Protein AF-A0AAN7N126-F1 (afdb_monomer_lite)

Structure (mmCIF, N/CA/C/O backbone):
data_AF-A0AAN7N126-F1
#
_entry.id   AF-A0AAN7N126-F1
#
loop_
_atom_site.group_PDB
_atom_site.id
_atom_site.type_symbol
_atom_site.label_atom_id
_atom_site.label_alt_id
_atom_site.label_comp_id
_atom_site.label_asym_id
_atom_site.label_entity_id
_atom_site.label_seq_id
_atom_site.pdbx_PDB_ins_code
_atom_site.Cartn_x
_atom_site.Cartn_y
_atom_site.Cartn_z
_atom_site.occupancy
_atom_site.B_iso_or_equiv
_atom_site.auth_seq_id
_atom_site.auth_comp_id
_atom_site.auth_asym_id
_atom_site.auth_atom_id
_atom_site.pdbx_PDB_model_num
ATOM 1 N N . MET A 1 1 ? 42.952 -25.783 20.953 1.00 34.59 1 MET A N 1
ATOM 2 C CA . MET A 1 1 ? 41.737 -25.644 20.122 1.00 34.59 1 MET A CA 1
ATOM 3 C C . MET A 1 1 ? 40.818 -24.638 20.793 1.00 34.59 1 MET A C 1
ATOM 5 O O . MET A 1 1 ? 40.148 -24.988 21.753 1.00 34.59 1 MET A O 1
ATOM 9 N N . ALA A 1 2 ? 40.870 -23.378 20.365 1.00 31.47 2 ALA A N 1
ATOM 10 C CA . ALA A 1 2 ? 39.989 -22.327 20.863 1.00 31.47 2 ALA A CA 1
ATOM 11 C C . ALA A 1 2 ? 38.866 -22.120 19.841 1.00 31.47 2 ALA A C 1
ATOM 13 O O . ALA A 1 2 ? 39.139 -21.874 18.669 1.00 31.47 2 ALA A O 1
ATOM 14 N N . MET A 1 3 ? 37.621 -22.286 20.288 1.00 29.89 3 MET A N 1
ATOM 15 C CA . MET A 1 3 ? 36.418 -21.987 19.516 1.00 29.89 3 MET A CA 1
ATOM 16 C C . MET A 1 3 ? 36.305 -20.475 19.307 1.00 29.89 3 MET A C 1
ATOM 18 O O . MET A 1 3 ? 36.146 -19.717 20.266 1.00 29.89 3 MET A O 1
ATOM 22 N N . GLU A 1 4 ? 36.359 -20.051 18.051 1.00 30.42 4 GLU A N 1
ATOM 23 C CA . GLU A 1 4 ? 36.086 -18.682 17.631 1.00 30.42 4 GLU A CA 1
ATOM 24 C C . GLU A 1 4 ? 34.566 -18.455 17.665 1.00 30.42 4 GLU A C 1
ATOM 26 O O . GLU A 1 4 ? 33.797 -19.072 16.927 1.00 30.42 4 GL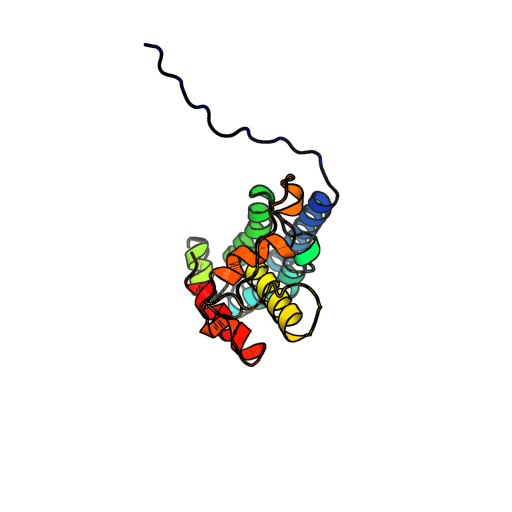U A O 1
ATOM 31 N N . ARG A 1 5 ? 34.111 -17.615 18.600 1.00 30.22 5 ARG A N 1
ATOM 32 C CA . ARG A 1 5 ? 32.717 -17.170 18.685 1.00 30.22 5 ARG A CA 1
ATOM 33 C C . ARG A 1 5 ? 32.488 -16.093 17.626 1.00 30.22 5 ARG A C 1
ATOM 35 O O . ARG A 1 5 ? 32.984 -14.980 17.759 1.00 30.22 5 ARG A O 1
ATOM 42 N N . THR A 1 6 ? 31.710 -16.412 16.601 1.00 34.28 6 THR A N 1
ATOM 43 C CA . THR A 1 6 ? 31.254 -15.454 15.589 1.00 34.28 6 THR A CA 1
ATOM 44 C C . THR A 1 6 ? 30.261 -14.465 16.215 1.00 34.28 6 THR A C 1
ATOM 46 O O . THR A 1 6 ? 29.121 -14.821 16.513 1.00 34.28 6 THR A O 1
ATOM 49 N N . GLU A 1 7 ? 30.684 -13.219 16.445 1.00 29.70 7 GLU A N 1
ATOM 5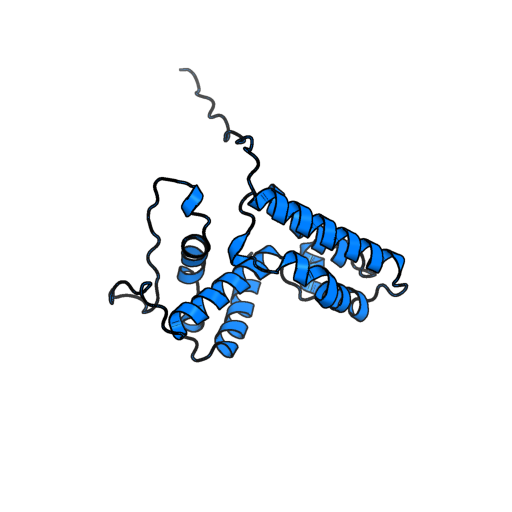0 C CA . GLU A 1 7 ? 29.805 -12.143 16.922 1.00 29.70 7 GLU A CA 1
ATOM 51 C C . GLU A 1 7 ? 28.797 -11.693 15.840 1.00 29.70 7 GLU A C 1
ATOM 53 O O . GLU A 1 7 ? 29.160 -11.541 14.668 1.00 29.70 7 GLU A O 1
ATOM 58 N N . PRO A 1 8 ? 27.531 -11.405 16.200 1.00 36.59 8 PRO A N 1
ATOM 59 C CA . PRO A 1 8 ? 26.529 -10.935 15.256 1.00 36.59 8 PRO A CA 1
ATOM 60 C C . PRO A 1 8 ? 26.656 -9.428 14.975 1.00 36.59 8 PRO A C 1
ATOM 62 O O . PRO A 1 8 ? 26.597 -8.591 15.873 1.00 36.59 8 PRO A O 1
ATOM 65 N N . GLY A 1 9 ? 26.750 -9.104 13.682 1.00 33.00 9 GLY A N 1
ATOM 66 C CA . GLY A 1 9 ? 26.243 -7.892 13.026 1.00 33.00 9 GLY A CA 1
ATOM 67 C C . GLY A 1 9 ? 26.271 -6.588 13.827 1.00 33.00 9 GLY A C 1
ATOM 68 O O . GLY A 1 9 ? 25.306 -6.234 14.506 1.00 33.00 9 GLY A O 1
ATOM 69 N N . ARG A 1 10 ? 27.336 -5.798 13.641 1.00 35.69 10 ARG A N 1
ATOM 70 C CA . ARG A 1 10 ? 27.450 -4.414 14.131 1.00 35.69 10 ARG A CA 1
ATOM 71 C C . ARG A 1 10 ? 26.187 -3.601 13.806 1.00 35.69 10 ARG A C 1
ATOM 73 O O . ARG A 1 10 ? 25.968 -3.194 12.664 1.00 35.69 10 ARG A O 1
ATOM 80 N N . ARG A 1 11 ? 25.394 -3.289 14.837 1.00 42.03 11 ARG A N 1
ATOM 81 C CA . ARG A 1 11 ? 24.340 -2.262 14.809 1.00 42.03 11 ARG A CA 1
ATOM 82 C C . ARG A 1 11 ? 24.984 -0.908 14.478 1.00 42.03 11 ARG A C 1
ATOM 84 O O . ARG A 1 11 ? 25.557 -0.259 15.351 1.00 42.03 11 ARG A O 1
ATOM 91 N N . ARG A 1 12 ? 24.933 -0.483 13.211 1.00 46.12 12 ARG A N 1
ATOM 92 C CA . ARG A 1 12 ? 25.487 0.809 12.770 1.00 46.12 12 ARG A CA 1
ATOM 93 C C . ARG A 1 12 ? 24.661 1.962 13.367 1.00 46.12 12 ARG A C 1
ATOM 95 O O . ARG A 1 12 ? 23.480 2.113 13.062 1.00 46.12 12 ARG A O 1
ATOM 102 N N . ARG A 1 13 ? 25.287 2.770 14.234 1.00 37.94 13 ARG A N 1
ATOM 103 C CA . ARG A 1 13 ? 24.743 4.046 14.739 1.00 37.94 13 ARG A CA 1
ATOM 104 C C . ARG A 1 13 ? 24.730 5.100 13.616 1.00 37.94 13 ARG A C 1
ATOM 106 O O . ARG A 1 13 ? 25.649 5.153 12.804 1.00 37.94 13 ARG A O 1
ATOM 113 N N . ARG A 1 14 ? 23.669 5.917 13.576 1.00 48.50 14 ARG A N 1
ATOM 114 C CA . ARG A 1 14 ? 23.353 6.904 12.521 1.00 48.50 14 ARG A CA 1
ATOM 115 C C . ARG A 1 14 ? 24.212 8.175 12.559 1.00 48.50 14 ARG A C 1
ATOM 117 O O . ARG A 1 14 ? 24.477 8.704 13.633 1.00 48.50 14 ARG A O 1
ATOM 124 N N . ARG A 1 15 ? 24.458 8.752 11.374 1.00 40.56 15 ARG A N 1
ATOM 125 C CA . ARG A 1 15 ? 24.542 10.211 11.156 1.00 40.56 15 ARG A CA 1
ATOM 126 C C . ARG A 1 15 ? 23.211 10.659 10.538 1.00 40.56 15 ARG A C 1
ATOM 128 O O . ARG A 1 15 ? 22.830 10.132 9.499 1.00 40.56 15 ARG A O 1
ATOM 135 N N . GLY A 1 16 ? 22.481 11.558 11.201 1.00 44.16 16 GLY A N 1
ATOM 136 C CA . GLY A 1 16 ? 21.142 11.989 10.777 1.00 44.16 16 GLY A CA 1
ATOM 137 C C . GLY A 1 16 ? 21.170 12.775 9.464 1.00 44.16 16 GLY A C 1
ATOM 138 O O . GLY A 1 16 ? 21.694 13.886 9.421 1.00 44.16 16 GLY A O 1
ATOM 139 N N . GLY A 1 17 ? 20.616 12.195 8.397 1.00 55.62 17 GLY A N 1
ATOM 140 C CA . GLY A 1 17 ? 20.484 12.830 7.080 1.00 55.62 17 GLY A CA 1
ATOM 141 C C . GLY A 1 17 ? 19.145 13.558 6.889 1.00 55.62 17 GLY A C 1
ATOM 142 O O . GLY A 1 17 ? 18.223 13.415 7.688 1.00 55.62 17 GLY A O 1
ATOM 143 N N . ARG A 1 18 ? 18.999 14.324 5.794 1.00 52.97 18 ARG A N 1
ATOM 144 C CA . ARG A 1 18 ? 17.736 15.019 5.441 1.00 52.97 18 ARG A CA 1
ATOM 145 C C . ARG A 1 18 ? 16.569 14.053 5.188 1.00 52.97 18 ARG A C 1
ATOM 147 O O . ARG A 1 18 ? 15.443 14.386 5.540 1.00 52.97 18 ARG A O 1
ATOM 154 N N . SER A 1 19 ? 16.843 12.862 4.647 1.00 56.94 19 SER A N 1
ATOM 155 C CA . SER A 1 19 ? 15.824 11.825 4.398 1.00 56.94 19 SER A CA 1
ATOM 156 C C . SER A 1 19 ? 15.153 11.346 5.696 1.00 56.94 19 SER A C 1
ATOM 158 O O . SER A 1 19 ? 13.933 11.216 5.758 1.00 56.94 19 SER A O 1
ATOM 160 N N . ASP A 1 20 ? 15.923 11.221 6.784 1.00 65.50 20 ASP A N 1
ATOM 161 C CA . ASP A 1 20 ? 15.403 10.829 8.103 1.00 65.50 20 ASP A CA 1
ATOM 162 C C . ASP A 1 20 ? 14.386 11.835 8.658 1.00 65.50 20 ASP A C 1
ATOM 164 O O . ASP A 1 20 ? 13.419 11.451 9.318 1.00 65.50 20 ASP A O 1
ATOM 168 N N . ARG A 1 21 ? 14.593 13.133 8.395 1.00 72.50 21 ARG A N 1
ATOM 169 C CA . ARG A 1 21 ? 13.679 14.190 8.852 1.00 72.50 21 ARG A CA 1
ATOM 170 C C . ARG A 1 21 ? 12.353 14.135 8.103 1.00 72.50 21 ARG A C 1
ATOM 172 O O . ARG A 1 21 ? 11.310 14.238 8.734 1.00 72.50 21 ARG A O 1
ATOM 179 N N . VAL A 1 22 ? 12.388 13.923 6.787 1.00 78.56 22 VAL A N 1
ATOM 180 C CA . VAL A 1 22 ? 11.175 13.805 5.958 1.00 78.56 22 VAL A CA 1
ATOM 181 C C . VAL A 1 22 ? 10.341 12.597 6.386 1.00 78.56 22 VAL A C 1
ATOM 183 O O . VAL A 1 22 ? 9.140 12.733 6.597 1.00 78.56 22 VAL A O 1
ATOM 186 N N . LEU A 1 23 ? 10.989 11.447 6.598 1.00 79.50 23 LEU A N 1
ATOM 187 C CA . LEU A 1 23 ? 10.354 10.225 7.101 1.00 79.50 23 LEU A CA 1
ATOM 188 C C . LEU A 1 23 ? 9.650 10.435 8.445 1.00 79.50 23 LEU A C 1
ATOM 190 O O . LEU A 1 23 ? 8.511 10.009 8.638 1.00 79.50 23 LEU A O 1
A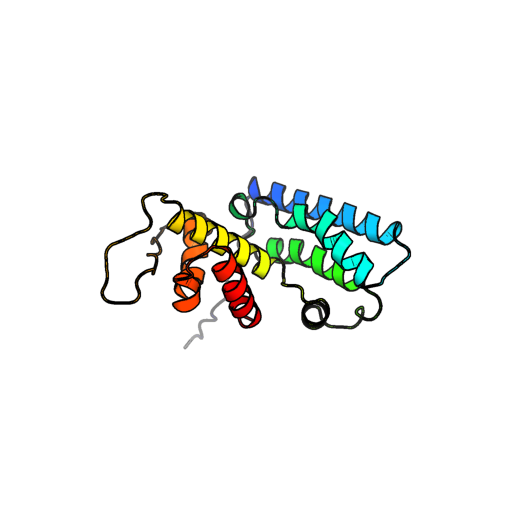TOM 194 N N . THR A 1 24 ? 10.331 11.117 9.365 1.00 82.38 24 THR A N 1
ATOM 195 C CA . THR A 1 24 ? 9.803 11.395 10.704 1.00 82.38 24 THR A CA 1
ATOM 196 C C . THR A 1 24 ? 8.597 12.332 10.628 1.00 82.38 24 THR A C 1
ATOM 198 O O . THR A 1 24 ? 7.536 11.997 11.150 1.00 82.38 24 THR A O 1
ATOM 201 N N . LEU A 1 25 ? 8.711 13.443 9.893 1.00 85.44 25 LEU A N 1
ATOM 202 C CA . LEU A 1 25 ? 7.627 14.417 9.718 1.00 85.44 25 LEU A CA 1
ATOM 203 C C . LEU A 1 25 ? 6.397 13.808 9.033 1.00 85.44 25 LEU A C 1
ATOM 205 O O . LEU A 1 25 ? 5.264 14.076 9.433 1.00 85.44 25 LEU A O 1
ATOM 209 N N . ALA A 1 26 ? 6.605 12.965 8.017 1.00 86.38 26 ALA A N 1
ATOM 210 C CA . ALA A 1 26 ? 5.525 12.249 7.346 1.00 86.38 26 ALA A CA 1
ATOM 211 C C . ALA A 1 26 ? 4.772 11.331 8.323 1.00 86.38 26 ALA A C 1
ATOM 213 O O . ALA A 1 26 ? 3.540 11.357 8.379 1.00 86.38 26 ALA A O 1
ATOM 214 N N . GLY A 1 27 ? 5.509 10.575 9.144 1.00 87.69 27 GLY A N 1
ATOM 215 C CA . GLY A 1 27 ? 4.936 9.724 10.185 1.00 87.69 27 GLY A CA 1
ATOM 216 C C . GLY A 1 27 ? 4.179 10.515 11.256 1.00 87.69 27 GLY A C 1
ATOM 217 O O . GLY A 1 27 ? 3.079 10.125 11.646 1.00 87.69 27 GLY A O 1
ATOM 218 N N . GLU A 1 28 ? 4.722 11.639 11.721 1.00 90.06 28 GLU A N 1
ATOM 219 C CA . GLU A 1 28 ? 4.071 12.518 12.702 1.00 90.06 28 GLU A CA 1
ATOM 220 C C . GLU A 1 28 ? 2.770 13.112 12.153 1.00 90.06 28 GLU A C 1
ATOM 222 O O . GLU A 1 28 ? 1.726 13.024 12.805 1.00 90.06 28 GLU A O 1
ATOM 227 N N . LYS A 1 29 ? 2.795 13.635 10.920 1.00 91.38 29 LYS A N 1
ATOM 228 C CA . LYS A 1 29 ? 1.608 14.198 10.265 1.00 91.38 29 LYS A CA 1
ATOM 229 C C . LYS A 1 29 ? 0.510 13.149 10.095 1.00 91.38 29 LYS A C 1
ATOM 231 O O . LYS A 1 29 ? -0.644 13.407 10.439 1.00 91.38 29 LYS A O 1
ATOM 236 N N . ALA A 1 30 ? 0.875 11.959 9.618 1.00 92.56 30 ALA A N 1
ATOM 237 C CA . ALA A 1 30 ? -0.050 10.847 9.438 1.00 92.56 30 ALA A CA 1
ATOM 238 C C . ALA A 1 30 ? -0.656 10.379 10.775 1.00 92.56 30 ALA A C 1
ATOM 240 O O . ALA A 1 30 ? -1.859 10.132 10.858 1.00 92.56 30 ALA A O 1
ATOM 241 N N . ASN A 1 31 ? 0.146 10.322 11.845 1.00 93.31 31 ASN A N 1
ATOM 242 C CA . ASN A 1 31 ? -0.337 9.991 13.188 1.00 93.31 31 ASN A CA 1
ATOM 243 C C . ASN A 1 31 ? -1.302 11.043 13.745 1.00 93.31 31 ASN A C 1
ATOM 245 O O . ASN A 1 31 ? -2.287 10.669 14.380 1.00 93.31 31 ASN A O 1
ATOM 249 N N . GLY A 1 32 ? -1.045 12.332 13.504 1.00 94.06 32 GLY A N 1
ATOM 250 C CA . GLY A 1 32 ? -1.955 13.410 13.893 1.00 94.06 32 GLY A CA 1
ATOM 251 C C . GLY A 1 32 ? -3.324 13.262 13.228 1.00 94.06 32 GLY A C 1
ATOM 252 O O . GLY A 1 32 ? -4.345 13.256 13.910 1.00 94.06 32 GLY A O 1
ATOM 253 N N . ILE A 1 33 ? -3.346 13.035 11.912 1.00 93.81 33 ILE A N 1
ATOM 254 C CA . ILE A 1 33 ? -4.587 12.806 11.152 1.00 93.81 33 ILE A CA 1
ATOM 255 C C . ILE A 1 33 ? -5.316 11.558 11.653 1.00 93.81 33 ILE A C 1
ATOM 257 O O . ILE A 1 33 ? -6.529 11.585 11.854 1.00 93.81 33 ILE A O 1
ATOM 261 N N . LEU A 1 34 ? -4.586 10.469 11.905 1.00 94.31 34 LEU A N 1
ATOM 262 C CA . LEU A 1 34 ? -5.175 9.247 12.441 1.00 94.31 34 LEU A CA 1
ATOM 263 C C . LEU A 1 34 ? -5.786 9.464 13.834 1.00 94.31 34 LEU A C 1
ATOM 265 O O . LEU A 1 34 ? -6.850 8.922 14.126 1.00 94.31 34 LEU A O 1
ATOM 269 N N . ALA A 1 35 ? -5.143 10.265 14.687 1.00 95.50 35 ALA A N 1
ATOM 270 C CA . ALA A 1 35 ? -5.689 10.631 15.990 1.00 95.50 35 ALA A CA 1
ATOM 271 C C . ALA A 1 35 ? -6.967 11.471 15.846 1.00 95.50 35 ALA A C 1
ATOM 273 O O . ALA A 1 35 ? -7.937 11.220 16.557 1.00 95.50 35 ALA A O 1
ATOM 274 N N . CYS A 1 36 ? -7.009 12.399 14.884 1.00 94.00 36 CYS A N 1
ATOM 275 C CA . CYS A 1 36 ? -8.226 13.138 14.553 1.00 94.00 36 CYS A CA 1
ATOM 276 C C . CYS A 1 36 ? -9.353 12.188 14.132 1.00 94.00 36 CYS A C 1
ATOM 278 O O . CYS A 1 36 ? -10.416 12.245 14.734 1.00 94.00 36 CYS A O 1
ATOM 280 N N . ILE A 1 37 ? -9.110 11.262 13.194 1.00 93.25 37 ILE A N 1
ATOM 281 C CA . ILE A 1 37 ? -10.099 10.248 12.771 1.00 93.25 37 ILE A CA 1
ATOM 282 C C . ILE A 1 37 ? -10.572 9.413 13.967 1.00 93.25 37 ILE A C 1
ATOM 284 O O . ILE A 1 37 ? -11.767 9.160 14.139 1.00 93.25 37 ILE A O 1
ATOM 288 N N . LYS A 1 38 ? -9.636 8.994 14.827 1.00 93.31 38 LYS A N 1
ATOM 289 C CA . LYS A 1 38 ? -9.961 8.258 16.047 1.00 93.31 38 LYS A CA 1
ATOM 290 C C . LYS A 1 38 ? -10.875 9.077 16.958 1.00 93.31 38 LYS A C 1
ATOM 292 O O . LYS A 1 38 ? -11.797 8.511 17.518 1.00 93.31 38 LYS A O 1
ATOM 297 N N . ASN A 1 39 ? -10.674 10.375 17.111 1.00 94.50 39 ASN A N 1
ATOM 298 C CA . ASN A 1 39 ? -11.439 11.153 18.085 1.00 94.50 39 ASN A CA 1
ATOM 299 C C . ASN A 1 39 ? -12.750 11.724 17.523 1.00 94.50 39 ASN A C 1
ATOM 301 O O . ASN A 1 39 ? -13.699 11.885 18.281 1.00 94.50 39 ASN A O 1
ATOM 305 N N . SER A 1 40 ? -12.825 12.014 16.221 1.00 92.19 40 SER A N 1
ATOM 306 C CA . SER A 1 40 ? -13.986 12.678 15.610 1.00 92.19 40 SER A CA 1
ATOM 307 C C . SER A 1 40 ? -15.020 11.722 15.015 1.00 92.19 40 SER A C 1
ATOM 309 O O . SER A 1 40 ? -16.195 12.069 14.930 1.00 92.19 40 SER A O 1
ATOM 311 N N . VAL A 1 41 ? -14.614 10.521 14.592 1.00 92.25 41 VAL A N 1
ATOM 312 C CA . VAL A 1 41 ? -15.513 9.580 13.914 1.00 92.25 41 VAL A CA 1
ATOM 313 C C . VAL A 1 41 ? -16.088 8.592 14.921 1.00 92.25 41 VAL A C 1
ATOM 315 O O . VAL A 1 41 ? -15.359 7.767 15.468 1.00 92.25 41 VAL A O 1
ATOM 318 N N . ALA A 1 42 ? -17.403 8.645 15.143 1.00 90.44 42 ALA A N 1
ATOM 319 C CA . ALA A 1 42 ? -18.093 7.727 16.051 1.00 90.44 42 ALA A CA 1
ATOM 320 C C . ALA A 1 42 ? -18.170 6.293 15.493 1.00 90.44 42 ALA A C 1
ATOM 322 O O . ALA A 1 42 ? -17.977 5.324 16.228 1.00 90.44 42 ALA A O 1
ATOM 323 N N . SER A 1 43 ? -18.416 6.149 14.185 1.00 93.62 43 SER A N 1
ATOM 324 C CA . SER A 1 43 ? -18.485 4.836 13.536 1.00 93.62 43 SER A CA 1
ATOM 325 C C . SER A 1 43 ? -17.100 4.208 13.367 1.00 93.62 43 SER A C 1
ATOM 327 O O . SER A 1 43 ? -16.156 4.840 12.895 1.00 93.62 43 SER A O 1
ATOM 329 N N . ARG A 1 44 ? -16.996 2.924 13.717 1.00 94.00 44 ARG A N 1
ATOM 330 C CA . ARG A 1 44 ? -15.785 2.097 13.580 1.00 94.00 44 ARG A CA 1
ATOM 331 C C . ARG A 1 44 ? -15.922 1.005 12.522 1.00 94.00 44 ARG A C 1
ATOM 333 O O . ARG A 1 44 ? -15.180 0.029 12.550 1.00 94.00 44 ARG A O 1
ATOM 340 N N . SER A 1 45 ? -16.886 1.127 11.611 1.00 92.69 45 SER A N 1
ATOM 341 C CA . SER A 1 45 ? -17.058 0.148 10.537 1.00 92.69 45 SER A CA 1
ATOM 342 C C . SER A 1 45 ? -15.928 0.235 9.503 1.00 92.69 45 SER A C 1
ATOM 344 O O . SER A 1 45 ? -15.315 1.293 9.306 1.00 92.69 45 SER A O 1
ATOM 346 N N . ARG A 1 46 ? -15.648 -0.881 8.819 1.00 93.94 46 ARG A N 1
ATOM 347 C CA . ARG A 1 46 ? -14.601 -0.940 7.783 1.00 93.94 46 ARG A CA 1
ATOM 348 C C . ARG A 1 46 ? -14.899 0.016 6.624 1.00 93.94 46 ARG A C 1
ATOM 350 O O . ARG A 1 46 ? -13.982 0.636 6.097 1.00 93.94 46 ARG A O 1
ATOM 357 N N . GLU A 1 47 ? -16.177 0.196 6.297 1.00 92.81 47 GLU A N 1
ATOM 358 C CA . GLU A 1 47 ? -16.680 1.064 5.228 1.00 92.81 47 GLU A CA 1
ATOM 359 C C . GLU A 1 47 ? -16.427 2.548 5.512 1.00 92.81 47 GLU A C 1
ATOM 361 O O . GLU A 1 47 ? -16.446 3.357 4.593 1.00 92.81 47 GLU A O 1
ATOM 366 N N . VAL A 1 48 ? -16.165 2.914 6.770 1.00 94.00 48 VAL A N 1
ATOM 367 C CA . VAL A 1 48 ? -15.849 4.292 7.163 1.00 94.00 48 VAL A CA 1
ATOM 368 C C . VAL A 1 48 ? -14.347 4.460 7.372 1.00 94.00 48 VAL A C 1
ATOM 370 O O . VAL A 1 48 ? -13.728 5.355 6.796 1.00 94.00 48 VAL A O 1
ATOM 373 N N . ILE A 1 49 ? -13.725 3.585 8.165 1.00 93.56 49 ILE A N 1
ATOM 374 C CA . ILE A 1 49 ? -12.316 3.737 8.551 1.00 93.56 49 ILE A CA 1
ATOM 375 C C . ILE A 1 49 ? -11.369 3.526 7.360 1.00 93.56 49 ILE A C 1
ATOM 377 O O . ILE A 1 49 ? -10.409 4.286 7.209 1.00 93.56 49 ILE A O 1
ATOM 381 N N . VAL A 1 50 ? -11.623 2.538 6.492 1.00 93.31 50 VAL A N 1
ATOM 382 C CA . VAL A 1 50 ? -10.718 2.222 5.370 1.00 93.31 50 VAL A CA 1
ATOM 383 C C . VAL A 1 50 ? -10.683 3.340 4.320 1.00 93.31 50 VAL A C 1
ATOM 385 O O . VAL A 1 50 ? -9.572 3.732 3.930 1.00 93.31 50 VAL A O 1
ATOM 388 N N . PRO A 1 51 ? -11.826 3.909 3.878 1.00 94.69 51 PRO A N 1
ATOM 389 C CA . PRO A 1 51 ? -11.804 5.056 2.975 1.00 94.69 51 PRO A CA 1
ATOM 390 C C . PRO A 1 51 ? -11.144 6.287 3.594 1.00 94.69 51 PRO A C 1
ATOM 392 O O . PRO A 1 51 ? -10.318 6.914 2.934 1.00 94.69 51 PRO A O 1
ATOM 395 N N . LEU A 1 52 ? -11.409 6.594 4.870 1.00 94.25 52 LEU A N 1
ATOM 396 C CA . LEU A 1 52 ? -10.786 7.736 5.552 1.00 94.25 52 LEU A CA 1
ATOM 397 C C . LEU A 1 52 ? -9.268 7.586 5.674 1.00 94.25 52 LEU A C 1
ATOM 399 O O . LEU A 1 52 ? -8.526 8.519 5.365 1.00 94.25 52 LEU A O 1
ATOM 403 N N . HIS A 1 53 ? -8.788 6.405 6.068 1.00 91.62 53 HIS A N 1
ATOM 404 C CA . HIS A 1 53 ? -7.357 6.110 6.075 1.00 91.62 53 HIS A CA 1
ATOM 405 C C . HIS A 1 53 ? -6.758 6.281 4.673 1.00 91.62 53 HIS A C 1
ATOM 407 O O . HIS A 1 53 ? -5.706 6.902 4.516 1.00 91.62 53 HIS A O 1
ATOM 413 N N . SER A 1 54 ? -7.441 5.781 3.642 1.00 91.00 54 SER A N 1
ATOM 414 C CA . SER A 1 54 ? -6.961 5.865 2.261 1.00 91.00 54 SER A CA 1
ATOM 415 C C . SER A 1 54 ? -6.950 7.274 1.684 1.00 91.00 54 SER A C 1
ATOM 417 O O . SER A 1 54 ? -6.031 7.596 0.939 1.00 91.00 54 SER A O 1
ATOM 419 N N . ALA A 1 55 ? -7.920 8.110 2.037 1.00 92.94 55 ALA A N 1
ATOM 420 C CA . ALA A 1 55 ? -8.020 9.472 1.531 1.00 92.94 55 ALA A CA 1
ATOM 421 C C . ALA A 1 55 ? -7.126 10.457 2.296 1.00 92.94 55 ALA A C 1
ATOM 423 O O . ALA A 1 55 ? -6.563 11.361 1.690 1.00 92.94 55 ALA A O 1
ATOM 424 N N . LEU A 1 56 ? -6.987 10.292 3.617 1.00 92.25 56 LEU A N 1
ATOM 425 C CA . LEU A 1 56 ? -6.366 11.308 4.476 1.00 92.25 56 LEU A CA 1
ATOM 426 C C . LEU A 1 56 ? -4.989 10.906 5.000 1.00 92.25 56 LEU A C 1
ATOM 428 O O . LEU A 1 56 ? -4.110 11.749 5.121 1.00 92.25 56 LEU A O 1
ATOM 432 N N . VAL A 1 57 ? -4.780 9.631 5.330 1.00 91.81 57 VAL A N 1
ATOM 433 C CA . VAL A 1 57 ? -3.532 9.168 5.962 1.00 91.81 57 VAL A CA 1
ATOM 434 C C . VAL A 1 57 ? -2.551 8.657 4.908 1.00 91.81 57 VAL A C 1
ATOM 436 O O . VAL A 1 57 ? -1.379 9.035 4.911 1.00 91.81 57 VAL A O 1
ATOM 439 N N . ARG A 1 58 ? -3.028 7.828 3.970 1.00 88.75 58 ARG A N 1
ATOM 440 C CA . ARG A 1 58 ? -2.187 7.178 2.954 1.00 88.75 58 ARG A CA 1
ATOM 441 C C . ARG A 1 58 ? -1.411 8.142 2.055 1.00 88.75 58 ARG A C 1
ATOM 443 O O . ARG A 1 58 ? -0.247 7.833 1.806 1.00 88.75 58 ARG A O 1
ATOM 450 N N . PRO A 1 59 ? -1.933 9.310 1.628 1.00 90.00 59 PRO A N 1
ATOM 451 C CA . PRO A 1 59 ? -1.133 10.256 0.854 1.00 90.00 59 PRO A CA 1
ATOM 452 C C . PRO A 1 59 ? 0.147 10.677 1.582 1.00 90.00 59 PRO A C 1
ATOM 454 O O . PRO A 1 59 ? 1.203 10.706 0.968 1.00 90.00 59 PRO A O 1
ATOM 457 N N . HIS A 1 60 ? 0.109 10.894 2.899 1.00 86.94 60 HIS A N 1
ATOM 458 C CA . HIS A 1 60 ? 1.307 11.260 3.665 1.00 86.94 60 HIS A CA 1
ATOM 459 C C . HIS A 1 60 ? 2.329 10.124 3.789 1.00 86.94 60 HIS A C 1
ATOM 461 O O . HIS A 1 60 ? 3.516 10.390 3.954 1.00 86.94 60 HIS A O 1
ATOM 467 N N . LEU A 1 61 ? 1.883 8.870 3.700 1.00 85.12 61 LEU A N 1
ATOM 468 C CA . LEU A 1 61 ? 2.735 7.683 3.812 1.00 85.12 61 LEU A CA 1
ATOM 469 C C . LEU A 1 61 ? 3.265 7.184 2.457 1.00 85.12 61 LEU A C 1
ATOM 471 O O . LEU A 1 61 ? 4.259 6.459 2.424 1.00 85.12 61 LEU A O 1
ATOM 475 N N . GLU A 1 62 ? 2.592 7.524 1.355 1.00 81.19 62 GLU A N 1
ATOM 476 C CA . GLU A 1 62 ? 2.907 7.049 -0.003 1.00 81.19 62 GLU A CA 1
ATOM 477 C C . GLU A 1 62 ? 3.445 8.164 -0.929 1.00 81.19 62 GLU A C 1
ATOM 479 O O . GLU A 1 62 ? 4.031 7.863 -1.971 1.00 81.19 62 GLU A O 1
ATOM 484 N N . TYR A 1 63 ? 3.281 9.447 -0.584 1.00 78.25 63 TYR A N 1
ATOM 485 C CA . TYR A 1 63 ? 3.730 10.567 -1.421 1.00 78.25 63 TYR A CA 1
ATOM 486 C C . TYR A 1 63 ? 5.239 10.526 -1.653 1.00 78.25 63 TYR A C 1
ATOM 488 O O . TYR A 1 63 ? 5.984 10.426 -0.695 1.00 78.25 63 TYR A O 1
ATOM 496 N N . CYS A 1 64 ? 5.709 10.661 -2.897 1.00 67.56 64 CYS A N 1
ATOM 497 C CA . CYS A 1 64 ? 7.134 10.748 -3.256 1.00 67.56 64 CYS A CA 1
ATOM 498 C C . CYS A 1 64 ? 8.048 9.634 -2.705 1.00 67.56 64 CYS A C 1
ATOM 500 O O . CYS A 1 64 ? 9.244 9.858 -2.520 1.00 67.56 64 CYS A O 1
ATOM 502 N N . VAL A 1 65 ? 7.527 8.417 -2.515 1.00 65.94 65 VAL A N 1
ATOM 503 C CA . VAL A 1 65 ? 8.308 7.233 -2.092 1.00 65.94 65 VAL A CA 1
ATOM 504 C C . VAL A 1 65 ? 9.572 7.020 -2.934 1.00 65.94 65 VAL A C 1
ATOM 506 O O . VAL A 1 65 ? 10.596 6.598 -2.402 1.00 65.94 65 VAL A O 1
ATOM 509 N N . GLN A 1 66 ? 9.558 7.375 -4.223 1.00 66.50 66 GLN A N 1
ATOM 510 C CA . GLN A 1 66 ? 10.747 7.278 -5.080 1.00 66.50 66 GLN A CA 1
ATOM 511 C C . GLN A 1 66 ? 11.932 8.102 -4.564 1.00 66.50 66 GLN A C 1
ATOM 513 O O . GLN A 1 66 ? 13.079 7.676 -4.690 1.00 66.50 66 GLN A O 1
ATOM 518 N N . CYS A 1 67 ? 11.651 9.238 -3.926 1.00 64.25 67 CYS A N 1
ATOM 519 C CA . CYS A 1 67 ? 12.650 10.206 -3.491 1.00 64.25 67 CYS A CA 1
ATOM 520 C C . CYS A 1 67 ? 13.122 9.998 -2.043 1.00 64.25 67 CYS A C 1
ATOM 522 O O . CYS A 1 67 ? 14.233 10.411 -1.721 1.00 64.25 67 CYS A O 1
ATOM 524 N N . TRP A 1 68 ? 12.308 9.396 -1.164 1.00 71.75 68 TRP A N 1
ATOM 525 C CA . TRP A 1 68 ? 12.646 9.252 0.265 1.00 71.75 68 TRP A CA 1
ATOM 526 C C . TRP A 1 68 ? 12.519 7.839 0.839 1.00 71.75 68 TRP A C 1
ATOM 528 O O . TRP A 1 68 ? 12.641 7.704 2.054 1.00 71.75 68 TRP A O 1
ATOM 538 N N . ALA A 1 69 ? 12.286 6.802 0.021 1.00 71.12 69 ALA A N 1
ATOM 539 C CA . ALA A 1 69 ? 11.995 5.449 0.509 1.00 71.12 69 ALA A CA 1
ATOM 540 C C . ALA A 1 69 ? 12.852 5.036 1.722 1.00 71.12 69 ALA A C 1
ATOM 542 O O . ALA A 1 69 ? 14.078 5.122 1.683 1.00 71.12 69 ALA A O 1
ATOM 543 N N . PRO A 1 70 ? 12.225 4.582 2.814 1.00 75.56 70 PRO A N 1
ATOM 544 C CA . PRO A 1 70 ? 12.964 4.143 3.980 1.00 75.56 70 PRO A CA 1
ATOM 545 C C . PRO A 1 70 ? 13.686 2.830 3.681 1.00 75.56 70 PRO A C 1
ATOM 547 O O . PRO A 1 70 ? 13.076 1.866 3.225 1.00 75.56 70 PRO A O 1
ATOM 550 N N . HIS A 1 71 ? 14.978 2.783 3.991 1.00 72.00 71 HIS A N 1
ATOM 551 C CA . HIS A 1 71 ? 15.807 1.577 3.850 1.00 72.00 71 HIS A CA 1
ATOM 552 C C . HIS A 1 71 ? 16.167 0.958 5.198 1.00 72.00 71 HIS A C 1
ATOM 554 O O . HIS A 1 71 ? 16.487 -0.225 5.298 1.00 72.00 71 HIS A O 1
ATOM 560 N N . TYR A 1 72 ? 16.092 1.751 6.266 1.00 77.00 72 TYR A N 1
ATOM 561 C CA . TYR A 1 72 ? 16.283 1.244 7.610 1.00 77.00 72 TYR A CA 1
ATOM 562 C C . TYR A 1 72 ? 14.997 0.590 8.099 1.00 77.00 72 TYR A C 1
ATOM 564 O O . TYR A 1 72 ? 13.944 1.226 8.137 1.00 77.00 72 TYR A O 1
ATOM 572 N N . LYS A 1 73 ? 15.117 -0.652 8.579 1.00 80.56 73 LYS A N 1
ATOM 573 C CA . LYS A 1 73 ? 14.015 -1.425 9.170 1.00 80.56 73 LYS A CA 1
ATOM 574 C C . LYS A 1 73 ? 13.197 -0.613 10.181 1.00 80.56 73 LYS A C 1
ATOM 576 O O . LYS A 1 73 ? 11.976 -0.648 10.142 1.00 80.56 73 LYS A O 1
ATOM 581 N N . ARG A 1 74 ? 13.860 0.199 11.012 1.00 81.69 74 ARG A N 1
ATOM 582 C CA . ARG A 1 74 ? 13.198 1.073 11.993 1.00 81.69 74 ARG A CA 1
ATOM 583 C C . ARG A 1 74 ? 12.237 2.083 11.359 1.00 81.69 74 ARG A C 1
ATOM 585 O O . ARG A 1 74 ? 11.170 2.316 11.913 1.00 81.69 74 ARG A O 1
ATOM 592 N N . ASP A 1 75 ? 12.613 2.700 10.242 1.00 83.19 75 ASP A N 1
ATOM 593 C CA . ASP A 1 75 ? 11.760 3.699 9.590 1.00 83.19 75 ASP A CA 1
ATOM 594 C C . ASP A 1 75 ? 10.600 3.019 8.860 1.00 83.19 75 ASP A C 1
ATOM 596 O O . ASP A 1 75 ? 9.468 3.491 8.937 1.00 83.19 75 ASP A O 1
ATOM 600 N N . ILE A 1 76 ? 10.867 1.875 8.214 1.00 85.19 76 ILE A N 1
ATOM 601 C CA . ILE A 1 76 ? 9.836 1.037 7.585 1.00 85.19 76 ILE A CA 1
ATOM 602 C C . ILE A 1 76 ? 8.791 0.642 8.635 1.00 85.19 76 ILE A C 1
ATOM 604 O O . ILE A 1 76 ? 7.605 0.907 8.452 1.00 85.19 76 ILE A O 1
ATOM 608 N N . GLU A 1 77 ? 9.232 0.091 9.768 1.00 87.88 77 GLU A N 1
ATOM 609 C CA . GLU A 1 77 ? 8.369 -0.286 10.892 1.00 87.88 77 GLU A CA 1
ATOM 610 C C . GLU A 1 77 ? 7.653 0.918 11.515 1.00 87.88 77 GLU A C 1
ATOM 612 O O . GLU A 1 77 ? 6.503 0.800 11.940 1.00 87.88 77 GLU A O 1
ATOM 617 N N . GLY A 1 78 ? 8.313 2.079 11.573 1.00 88.19 78 GLY A N 1
ATOM 618 C CA . GLY A 1 78 ? 7.736 3.322 12.079 1.00 88.19 78 GLY A CA 1
ATOM 619 C C . GLY A 1 78 ? 6.538 3.786 11.253 1.00 88.19 78 GLY A C 1
ATOM 620 O O . GLY A 1 78 ? 5.497 4.117 11.820 1.00 88.19 78 GLY A O 1
ATOM 621 N N . LEU A 1 79 ? 6.654 3.745 9.924 1.00 88.62 79 LEU A N 1
ATOM 622 C CA . LEU A 1 79 ? 5.542 4.056 9.024 1.00 88.62 79 LEU A CA 1
ATOM 623 C C . LEU A 1 79 ? 4.472 2.963 9.051 1.00 88.62 79 LEU A C 1
ATOM 625 O O . LEU A 1 79 ? 3.284 3.271 9.128 1.00 88.62 79 LEU A O 1
ATOM 629 N N . GLU A 1 80 ? 4.875 1.689 9.051 1.00 92.56 80 GLU A N 1
ATOM 630 C CA . GLU A 1 80 ? 3.947 0.551 9.090 1.00 92.56 80 GLU A CA 1
ATOM 631 C C . GLU A 1 80 ? 3.077 0.571 10.353 1.00 92.56 80 GLU A C 1
ATOM 633 O O . GLU A 1 80 ? 1.905 0.194 10.326 1.00 92.56 80 GLU A O 1
ATOM 638 N N . ARG A 1 81 ? 3.614 1.087 11.465 1.00 92.75 81 ARG A N 1
ATOM 639 C CA . ARG A 1 81 ? 2.866 1.276 12.710 1.00 92.75 81 ARG A CA 1
ATOM 640 C C . ARG A 1 81 ? 1.643 2.176 12.533 1.00 92.75 81 ARG A C 1
ATOM 642 O O . ARG A 1 81 ? 0.647 1.958 13.218 1.00 92.75 81 ARG A O 1
ATOM 649 N N . VAL A 1 82 ? 1.682 3.154 11.626 1.00 93.38 82 VAL A N 1
ATOM 650 C CA . VAL A 1 82 ? 0.525 4.021 11.353 1.00 93.38 82 VAL A CA 1
ATOM 651 C C . VAL A 1 82 ? -0.619 3.201 10.754 1.00 93.38 82 VAL A C 1
ATOM 653 O O . VAL A 1 82 ? -1.745 3.277 11.244 1.00 93.38 82 VAL A O 1
ATOM 656 N N . GLN A 1 83 ? -0.328 2.345 9.769 1.00 94.12 83 GLN A N 1
ATOM 657 C CA . GLN A 1 83 ? -1.333 1.459 9.173 1.00 94.12 83 GLN A CA 1
ATOM 658 C C . GLN A 1 83 ? -1.816 0.383 10.160 1.00 94.12 83 GLN A C 1
ATOM 660 O O . GLN A 1 83 ? -3.013 0.090 10.211 1.00 94.12 83 GLN A O 1
ATOM 665 N N . ARG A 1 84 ? -0.931 -0.162 11.008 1.00 95.00 84 ARG A N 1
ATOM 666 C CA . ARG A 1 84 ? -1.325 -1.071 12.106 1.00 95.00 84 ARG A CA 1
ATOM 667 C C . ARG A 1 84 ? -2.357 -0.425 13.024 1.00 95.00 84 ARG A C 1
ATOM 669 O O . ARG A 1 84 ? -3.427 -0.986 13.228 1.00 95.00 84 ARG A O 1
ATOM 676 N N . ARG A 1 85 ? -2.092 0.797 13.485 1.00 93.94 85 ARG A N 1
ATOM 677 C CA . ARG A 1 85 ? -3.032 1.536 14.337 1.00 93.94 85 ARG A CA 1
ATOM 678 C C . ARG A 1 85 ? -4.340 1.846 13.617 1.00 93.94 85 ARG A C 1
ATOM 680 O O . ARG A 1 85 ? -5.391 1.776 14.235 1.00 93.94 85 ARG A O 1
ATOM 687 N N . ALA A 1 86 ? -4.294 2.180 12.327 1.00 93.06 86 ALA A N 1
ATOM 688 C CA . ALA A 1 86 ? -5.500 2.465 11.553 1.00 93.06 86 ALA A CA 1
ATOM 689 C C . ALA A 1 86 ? -6.398 1.232 11.393 1.00 93.06 86 ALA A C 1
ATOM 691 O O . ALA A 1 86 ? -7.610 1.330 11.552 1.00 93.06 86 ALA A O 1
ATOM 692 N N . THR A 1 87 ? -5.807 0.067 11.126 1.00 94.75 87 THR A N 1
ATOM 693 C CA . THR A 1 87 ? -6.557 -1.191 10.978 1.00 94.75 87 THR A CA 1
ATOM 694 C C . THR A 1 87 ? -7.088 -1.730 12.309 1.00 94.75 87 THR A C 1
ATOM 696 O O . THR A 1 87 ? -8.122 -2.384 12.315 1.00 94.75 87 THR A O 1
ATOM 699 N N . GLU A 1 88 ? -6.445 -1.406 13.436 1.00 94.94 88 GLU A N 1
ATOM 700 C CA . GLU A 1 88 ? -6.958 -1.663 14.796 1.00 94.94 88 GLU A CA 1
ATOM 701 C C . GLU A 1 88 ? -8.217 -0.851 15.136 1.00 94.94 88 GLU A C 1
ATOM 703 O O . GLU A 1 88 ? -8.969 -1.251 16.016 1.00 94.94 88 GLU A O 1
ATOM 708 N N . LEU A 1 89 ? -8.463 0.292 14.479 1.00 93.31 89 LEU A N 1
ATOM 709 C CA . LEU A 1 89 ? -9.668 1.096 14.738 1.00 93.31 89 LEU A CA 1
ATOM 710 C C . LEU A 1 89 ? -10.944 0.462 14.178 1.00 93.31 89 LEU A C 1
ATOM 712 O O . LEU A 1 89 ? -12.035 0.936 14.491 1.00 93.31 89 LEU A O 1
ATOM 716 N N . VAL A 1 90 ? -10.817 -0.543 13.313 1.00 94.31 90 VAL A N 1
ATOM 717 C CA . VAL A 1 90 ? -11.958 -1.224 12.707 1.00 94.31 90 VAL A CA 1
ATOM 718 C C . VAL A 1 90 ? -12.549 -2.198 13.722 1.00 94.31 90 VAL A C 1
ATOM 720 O O . VAL A 1 90 ? -11.866 -3.102 14.201 1.00 94.31 90 VAL A O 1
ATOM 723 N N . LYS A 1 91 ? -13.838 -2.026 14.019 1.00 93.81 91 LYS A N 1
ATOM 724 C CA . LYS A 1 91 ? -14.565 -2.858 14.979 1.00 93.81 91 LYS A CA 1
ATOM 725 C C . LYS A 1 91 ? -14.523 -4.332 14.570 1.00 93.81 91 LYS A C 1
ATOM 727 O O . LYS A 1 91 ? -14.855 -4.658 13.431 1.00 93.81 91 LYS A O 1
ATOM 732 N N . GLY A 1 92 ? -14.186 -5.215 15.509 1.00 91.69 92 GLY A N 1
ATOM 733 C CA . GLY A 1 92 ? -14.135 -6.668 15.302 1.00 91.69 92 GLY A CA 1
ATOM 734 C C . GLY A 1 92 ? -12.796 -7.186 14.769 1.00 91.69 92 GLY A C 1
ATOM 735 O O . GLY A 1 92 ? -12.647 -8.391 14.552 1.00 91.69 92 GLY A O 1
ATOM 736 N N . LEU A 1 93 ? -11.821 -6.297 14.562 1.00 92.62 93 LEU A N 1
ATOM 737 C CA . LEU A 1 93 ? -10.470 -6.635 14.114 1.00 92.62 93 LEU A CA 1
ATOM 738 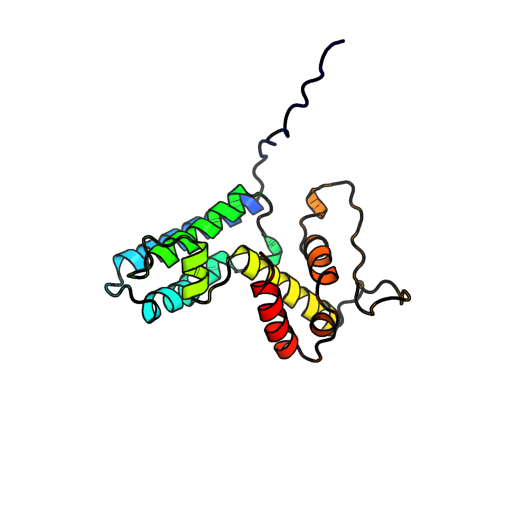C C . LEU A 1 93 ? -9.408 -6.442 15.207 1.00 92.62 93 LEU A C 1
ATOM 740 O O . LEU A 1 93 ? -8.239 -6.733 14.966 1.00 92.62 93 LEU A O 1
ATOM 744 N N . GLU A 1 94 ? -9.781 -5.985 16.405 1.00 88.62 94 GLU A N 1
ATOM 745 C CA . GLU A 1 94 ? -8.850 -5.518 17.442 1.00 88.62 94 GLU A CA 1
ATOM 746 C C . GLU A 1 94 ? -7.876 -6.608 17.912 1.00 88.62 94 GLU A C 1
ATOM 748 O O . GLU A 1 94 ? -6.701 -6.332 18.141 1.00 88.62 94 GLU A O 1
ATOM 753 N N . GLN A 1 95 ? -8.361 -7.848 18.030 1.00 90.88 95 GLN A N 1
ATOM 754 C CA . GLN A 1 95 ? -7.584 -8.994 18.520 1.00 90.88 95 GLN A CA 1
ATOM 755 C C . GLN A 1 95 ? -6.888 -9.784 17.405 1.00 90.88 95 GLN A C 1
ATOM 757 O O . GLN A 1 95 ? -6.107 -10.692 17.684 1.00 90.88 95 GLN A O 1
ATOM 762 N N . LYS A 1 96 ? -7.164 -9.463 16.136 1.00 94.69 96 LYS A N 1
ATOM 763 C CA . LYS A 1 96 ? -6.567 -10.168 14.999 1.00 94.69 96 LYS A CA 1
ATOM 764 C C . LYS A 1 96 ? -5.126 -9.718 14.796 1.00 94.69 96 LYS A C 1
ATOM 766 O O . LYS A 1 96 ? -4.774 -8.541 14.971 1.00 94.69 96 LYS A O 1
ATOM 771 N N . SER A 1 97 ? -4.283 -10.649 14.359 1.00 94.75 97 SER A N 1
ATOM 772 C CA . SER A 1 97 ? -2.919 -10.315 13.960 1.00 94.75 97 SER A CA 1
ATOM 773 C C . SER A 1 97 ? -2.937 -9.290 12.821 1.00 94.75 97 SER A C 1
ATOM 775 O O . SER A 1 97 ? -3.901 -9.183 12.059 1.00 94.75 97 SER A O 1
ATOM 777 N N . TYR A 1 98 ? -1.867 -8.504 12.693 1.00 93.44 98 TYR A N 1
ATOM 778 C CA . TYR A 1 98 ? -1.805 -7.471 11.657 1.00 93.44 98 TYR A CA 1
ATOM 779 C C . TYR A 1 98 ? -2.024 -8.042 10.249 1.00 93.44 98 TYR A C 1
ATOM 781 O O . TYR A 1 98 ? -2.729 -7.446 9.441 1.00 93.44 98 TYR A O 1
ATOM 789 N N . GLU A 1 99 ? -1.471 -9.219 9.970 1.00 92.12 99 GLU A N 1
ATOM 790 C CA . GLU A 1 99 ? -1.615 -9.871 8.670 1.00 92.12 99 GLU A CA 1
ATOM 791 C C . GLU A 1 99 ? -3.053 -10.319 8.388 1.00 92.12 99 GLU A C 1
ATOM 793 O O . GLU A 1 99 ? -3.540 -10.140 7.274 1.00 92.12 99 GLU A O 1
ATOM 798 N N . GLU A 1 100 ? -3.759 -10.859 9.386 1.00 93.62 100 GLU A N 1
ATOM 799 C CA . GLU A 1 100 ? -5.175 -11.226 9.251 1.00 93.62 100 GLU A CA 1
ATOM 800 C C . GLU A 1 100 ? -6.042 -9.999 8.990 1.00 93.62 100 GLU A C 1
ATOM 802 O O . GLU A 1 100 ? -6.887 -10.026 8.096 1.00 93.62 100 GLU A O 1
ATOM 807 N N . ARG A 1 101 ? -5.774 -8.894 9.699 1.00 95.38 101 ARG A N 1
ATOM 808 C CA . ARG A 1 101 ? -6.459 -7.619 9.460 1.00 95.38 101 ARG A CA 1
ATOM 809 C C . ARG A 1 101 ? -6.267 -7.133 8.030 1.00 95.38 101 ARG A C 1
ATOM 811 O O . ARG A 1 101 ? -7.224 -6.696 7.400 1.00 95.38 101 ARG A O 1
ATOM 818 N N . LEU A 1 102 ? -5.045 -7.212 7.501 1.00 93.44 102 LEU A N 1
ATOM 819 C CA . LEU A 1 102 ? -4.766 -6.836 6.115 1.00 93.44 102 LEU A CA 1
ATOM 820 C C . LEU A 1 102 ? -5.522 -7.721 5.117 1.00 93.44 102 LEU A C 1
ATOM 822 O O . LEU A 1 102 ? -6.114 -7.188 4.178 1.00 93.44 102 LEU A O 1
ATOM 826 N N . ARG A 1 103 ? -5.550 -9.043 5.339 1.00 92.50 103 ARG A N 1
ATOM 827 C CA . ARG A 1 103 ? -6.285 -9.995 4.488 1.00 92.50 103 ARG A CA 1
ATOM 828 C C . ARG A 1 103 ? -7.782 -9.688 4.454 1.00 92.50 103 ARG A C 1
ATOM 830 O O . ARG A 1 103 ? -8.361 -9.612 3.377 1.00 92.50 103 ARG A O 1
ATOM 837 N N . GLU A 1 104 ? -8.390 -9.454 5.610 1.00 93.44 104 GLU A N 1
ATOM 838 C CA . GLU A 1 104 ? -9.831 -9.202 5.729 1.00 93.44 104 GLU A CA 1
ATOM 839 C C . GLU A 1 104 ? -10.260 -7.833 5.197 1.00 93.44 104 GLU A C 1
ATOM 841 O O . GLU A 1 104 ? -11.345 -7.691 4.635 1.00 93.44 104 GLU A O 1
ATOM 846 N N . LEU A 1 105 ? -9.393 -6.827 5.329 1.00 92.12 105 LEU A N 1
ATOM 847 C CA . LEU A 1 105 ? -9.621 -5.501 4.757 1.00 92.12 105 LEU A CA 1
ATOM 848 C C . LEU A 1 105 ? -9.238 -5.417 3.270 1.00 92.12 105 LEU A C 1
ATOM 850 O O . LEU A 1 105 ? -9.467 -4.379 2.651 1.00 92.12 105 LEU A O 1
ATOM 854 N N . GLY A 1 106 ? -8.635 -6.465 2.697 1.00 91.19 106 GLY A N 1
ATOM 855 C CA . GLY A 1 106 ? -8.129 -6.455 1.322 1.00 91.19 106 GLY A CA 1
ATOM 856 C C . GLY A 1 106 ? -7.020 -5.421 1.096 1.00 91.19 106 GLY A C 1
ATOM 857 O O . GLY A 1 106 ? -6.913 -4.847 0.013 1.00 91.19 106 GLY A O 1
ATOM 858 N N . LEU A 1 107 ? -6.218 -5.137 2.126 1.00 91.25 107 LEU A N 1
ATOM 859 C CA . LEU A 1 107 ? -5.166 -4.124 2.099 1.00 91.25 107 LEU A CA 1
ATOM 860 C C . LEU A 1 107 ? -3.783 -4.762 1.960 1.00 91.25 107 LEU A C 1
ATOM 862 O O . LEU A 1 107 ? -3.473 -5.775 2.578 1.00 91.25 107 LEU A O 1
ATOM 866 N N . PHE A 1 108 ? -2.903 -4.105 1.210 1.00 92.19 108 PHE A N 1
ATOM 867 C CA . PHE A 1 108 ? -1.472 -4.406 1.233 1.00 92.19 108 PHE A CA 1
ATOM 868 C C . PHE A 1 108 ? -0.766 -3.669 2.374 1.00 92.19 108 PHE A C 1
ATOM 870 O O . PHE A 1 108 ? -1.193 -2.580 2.762 1.00 92.19 108 PHE A O 1
ATOM 877 N N . SER A 1 109 ? 0.346 -4.229 2.862 1.00 91.88 109 SER A N 1
ATOM 878 C CA . SER A 1 109 ? 1.287 -3.502 3.726 1.00 91.88 109 SER A CA 1
ATOM 879 C C . SER A 1 109 ? 1.833 -2.269 3.004 1.00 91.88 109 SER A C 1
ATOM 881 O O . SER A 1 109 ? 1.889 -2.241 1.765 1.00 91.88 109 SER A O 1
ATOM 883 N N . LEU A 1 110 ? 2.282 -1.248 3.745 1.00 89.88 110 LEU A N 1
ATOM 884 C CA . LEU A 1 110 ? 2.843 -0.061 3.089 1.00 89.88 110 LEU A CA 1
ATOM 885 C C . LEU A 1 110 ? 4.103 -0.420 2.301 1.00 89.88 110 LEU A C 1
ATOM 887 O O . LEU A 1 110 ? 4.384 0.197 1.280 1.00 89.88 110 LEU A O 1
ATOM 891 N N . GLU A 1 111 ? 4.864 -1.419 2.744 1.00 87.00 111 GLU A N 1
ATOM 892 C CA . GLU A 1 111 ? 6.036 -1.905 2.014 1.00 87.00 111 GLU A CA 1
ATOM 893 C C . GLU A 1 111 ? 5.667 -2.465 0.636 1.00 87.00 111 GLU A C 1
ATOM 895 O O . GLU A 1 111 ? 6.219 -2.010 -0.369 1.00 87.00 111 GLU A O 1
ATOM 900 N N . LYS A 1 112 ? 4.665 -3.350 0.560 1.00 89.31 112 LYS A N 1
ATOM 901 C CA . LYS A 1 112 ? 4.148 -3.860 -0.721 1.00 89.31 112 LYS A CA 1
ATOM 902 C C . LYS A 1 112 ? 3.611 -2.731 -1.601 1.00 89.31 112 LYS A C 1
ATOM 904 O O . LYS A 1 112 ? 3.857 -2.711 -2.804 1.00 89.31 112 LYS A O 1
ATOM 909 N N . ARG A 1 113 ? 2.919 -1.751 -1.009 1.00 89.69 113 ARG A N 1
ATOM 910 C CA . ARG A 1 113 ? 2.411 -0.564 -1.722 1.00 89.69 113 ARG A CA 1
ATOM 911 C C . ARG A 1 113 ? 3.533 0.288 -2.317 1.00 89.69 113 ARG A C 1
ATOM 913 O O . ARG A 1 113 ? 3.412 0.723 -3.461 1.00 89.69 113 ARG A O 1
ATOM 920 N N . ARG A 1 114 ? 4.621 0.500 -1.572 1.00 87.44 114 ARG A N 1
ATOM 921 C CA . ARG A 1 114 ? 5.816 1.211 -2.051 1.00 87.44 114 ARG A CA 1
ATOM 922 C C . ARG A 1 114 ? 6.459 0.470 -3.216 1.00 87.44 114 ARG A C 1
ATOM 924 O O . ARG A 1 114 ? 6.649 1.065 -4.271 1.00 87.44 114 ARG A O 1
ATOM 931 N N . LEU A 1 115 ? 6.673 -0.838 -3.066 1.00 86.94 115 LEU A N 1
ATOM 932 C CA . LEU A 1 115 ? 7.207 -1.682 -4.134 1.00 86.94 115 LEU A CA 1
ATOM 933 C C . LEU A 1 115 ? 6.333 -1.637 -5.397 1.00 86.94 115 LEU A C 1
ATOM 935 O O . LEU A 1 115 ? 6.847 -1.498 -6.505 1.00 86.94 115 LEU A O 1
ATOM 939 N N . ARG A 1 116 ? 5.007 -1.691 -5.240 1.00 89.81 116 ARG A N 1
ATOM 940 C CA . ARG A 1 116 ? 4.062 -1.532 -6.351 1.00 89.81 116 ARG A CA 1
ATOM 941 C C . ARG A 1 116 ? 4.258 -0.198 -7.074 1.00 89.81 116 ARG A C 1
ATOM 943 O O . ARG A 1 116 ? 4.262 -0.161 -8.301 1.00 89.81 116 ARG A O 1
ATOM 950 N N . GLY A 1 117 ? 4.408 0.893 -6.322 1.00 88.50 117 GLY A N 1
ATOM 951 C CA . GLY A 1 117 ? 4.679 2.223 -6.868 1.00 88.50 117 GLY A CA 1
ATOM 952 C C . GLY A 1 117 ? 5.990 2.277 -7.653 1.00 88.50 117 GLY A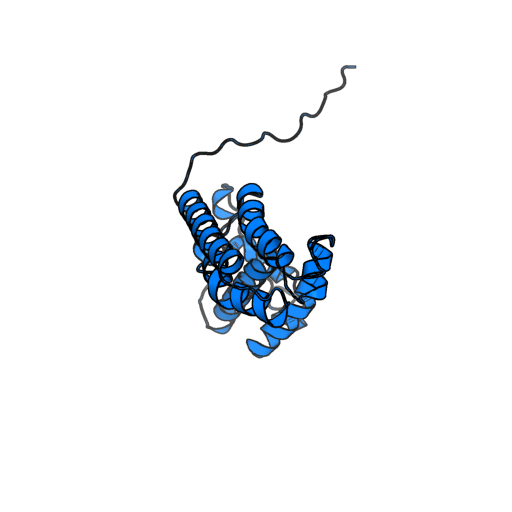 C 1
ATOM 953 O O . GLY A 1 117 ? 6.004 2.799 -8.766 1.00 88.50 117 GLY A O 1
ATOM 954 N N . ASP A 1 118 ? 7.054 1.684 -7.107 1.00 86.75 118 ASP A N 1
ATOM 955 C CA . ASP A 1 118 ? 8.362 1.587 -7.761 1.00 86.75 118 ASP A CA 1
ATOM 956 C C . ASP A 1 118 ? 8.263 0.827 -9.098 1.00 86.75 118 ASP A C 1
ATOM 958 O O . ASP A 1 118 ? 8.711 1.308 -10.138 1.00 86.75 118 ASP A O 1
ATOM 962 N N . LEU A 1 119 ? 7.612 -0.339 -9.103 1.00 88.88 119 LEU A N 1
ATOM 963 C CA . LEU A 1 119 ? 7.464 -1.167 -10.305 1.00 88.88 119 LEU A CA 1
ATOM 964 C C . LEU A 1 119 ? 6.599 -0.495 -11.381 1.00 88.88 119 LEU A C 1
ATOM 966 O O . LEU A 1 119 ? 6.906 -0.596 -12.567 1.00 88.88 119 LEU A O 1
ATOM 970 N N . ILE A 1 120 ? 5.552 0.235 -10.985 1.00 89.88 120 ILE A N 1
ATOM 971 C CA . ILE A 1 120 ? 4.733 1.036 -11.908 1.00 89.88 120 ILE A CA 1
ATOM 972 C C . ILE A 1 120 ? 5.548 2.180 -12.518 1.00 89.88 120 ILE A C 1
ATOM 974 O O . ILE A 1 120 ? 5.457 2.422 -13.722 1.00 89.88 120 ILE A O 1
ATOM 978 N N . ALA A 1 121 ? 6.346 2.881 -11.708 1.00 87.38 121 ALA A N 1
ATOM 979 C CA . ALA A 1 121 ? 7.210 3.950 -12.195 1.00 87.38 121 ALA A CA 1
ATOM 980 C C . ALA A 1 121 ? 8.238 3.416 -13.205 1.00 87.38 121 ALA A C 1
ATOM 982 O O . ALA A 1 121 ? 8.441 4.027 -14.254 1.00 87.38 121 ALA A O 1
ATOM 983 N N . LEU A 1 122 ? 8.821 2.243 -12.937 1.00 87.69 122 LEU A N 1
ATOM 984 C CA . LEU A 1 122 ? 9.748 1.587 -13.856 1.00 87.69 122 LEU A CA 1
ATOM 985 C C . LEU A 1 122 ? 9.061 1.158 -15.160 1.00 87.69 122 LEU A C 1
ATOM 987 O O . LEU A 1 122 ? 9.596 1.417 -16.234 1.00 87.69 122 LEU A O 1
ATOM 991 N N . TYR A 1 123 ? 7.872 0.555 -15.089 1.00 87.25 123 TYR A N 1
ATOM 992 C CA . TYR A 1 123 ? 7.104 0.189 -16.283 1.00 87.25 123 TYR A CA 1
ATOM 993 C C . TYR A 1 123 ? 6.851 1.409 -17.181 1.00 87.25 123 TYR A C 1
ATOM 995 O O . TYR A 1 123 ? 7.085 1.356 -18.388 1.00 87.25 123 TYR A O 1
ATOM 1003 N N . ASN A 1 124 ? 6.431 2.530 -16.586 1.00 87.69 124 ASN A N 1
ATOM 1004 C CA . ASN A 1 124 ? 6.215 3.778 -17.316 1.00 87.69 124 ASN A CA 1
ATOM 1005 C C . ASN A 1 124 ? 7.510 4.324 -17.927 1.00 87.69 124 ASN A C 1
ATOM 1007 O O . ASN A 1 124 ? 7.482 4.795 -19.057 1.00 87.69 124 ASN A O 1
ATOM 1011 N N . CYS A 1 125 ? 8.636 4.230 -17.219 1.00 82.25 125 CYS A N 1
ATOM 1012 C CA . CYS A 1 125 ? 9.951 4.625 -17.728 1.00 82.25 125 CYS A CA 1
ATOM 1013 C C . CYS A 1 125 ? 10.343 3.807 -18.974 1.00 82.25 125 CYS A C 1
ATOM 1015 O O . CYS A 1 125 ? 10.716 4.368 -20.004 1.00 82.25 125 CYS A O 1
ATOM 1017 N N . 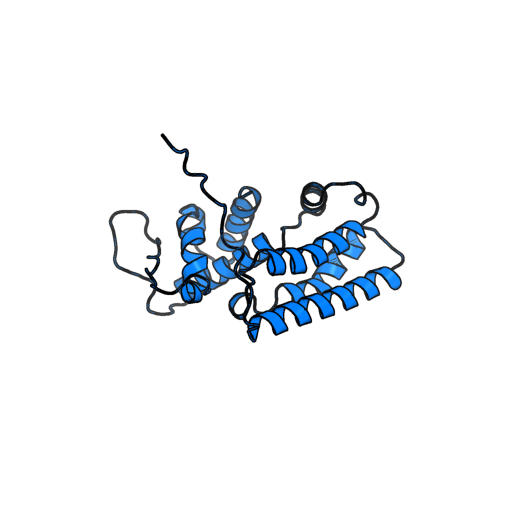LEU A 1 126 ? 10.167 2.482 -18.909 1.00 80.44 126 LEU A N 1
ATOM 1018 C CA . LEU A 1 126 ? 10.507 1.560 -19.995 1.00 80.44 126 LEU A CA 1
ATOM 1019 C C . LEU A 1 126 ? 9.585 1.701 -21.214 1.00 80.44 126 LEU A C 1
ATOM 1021 O O . LEU A 1 126 ? 10.044 1.581 -22.346 1.00 80.44 126 LEU A O 1
ATOM 1025 N N . LYS A 1 127 ? 8.286 1.945 -21.006 1.00 80.19 127 LYS A N 1
ATOM 1026 C CA . LYS A 1 127 ? 7.310 2.112 -22.099 1.00 80.19 127 LYS A CA 1
ATOM 1027 C C . LYS A 1 127 ? 7.243 3.541 -22.643 1.00 80.19 127 LYS A C 1
ATOM 1029 O O . LYS A 1 127 ? 6.865 3.720 -23.794 1.00 80.19 127 LYS A O 1
ATOM 1034 N N . GLY A 1 128 ? 7.595 4.535 -21.830 1.00 68.38 128 GLY A N 1
ATOM 1035 C CA . GLY A 1 128 ? 7.552 5.963 -22.154 1.00 68.38 128 GLY A CA 1
ATOM 1036 C C . GLY A 1 128 ? 8.816 6.510 -22.822 1.00 68.38 128 GLY A C 1
ATOM 1037 O O . GLY A 1 128 ? 8.858 7.696 -23.131 1.00 68.38 128 GLY A O 1
ATOM 1038 N N . GLY A 1 129 ? 9.831 5.672 -23.059 1.00 57.50 129 GLY A N 1
ATOM 1039 C CA . GLY A 1 129 ? 10.989 6.033 -23.881 1.00 57.50 129 GLY A CA 1
ATOM 1040 C C . GLY A 1 129 ? 12.094 6.819 -23.169 1.00 57.50 129 GLY A C 1
ATOM 1041 O O . GLY A 1 129 ? 12.847 7.524 -23.837 1.00 57.50 129 GLY A O 1
ATOM 1042 N N . CYS A 1 130 ? 12.246 6.709 -21.845 1.00 48.97 130 CYS A N 1
ATOM 1043 C CA . CYS A 1 130 ? 13.462 7.209 -21.198 1.00 48.97 130 CYS A CA 1
ATOM 1044 C C . CYS A 1 130 ? 14.658 6.345 -21.641 1.00 48.97 130 CYS A C 1
ATOM 1046 O O . CYS A 1 130 ? 14.716 5.151 -21.342 1.00 48.97 130 CYS A O 1
ATOM 1048 N N . GLY A 1 131 ? 15.586 6.942 -22.393 1.00 54.09 131 GLY A N 1
ATOM 1049 C CA . GLY A 1 131 ? 16.819 6.290 -22.830 1.00 54.09 131 GLY A CA 1
ATOM 1050 C C . GLY A 1 131 ? 17.678 5.821 -21.650 1.00 54.09 131 GLY A C 1
ATOM 1051 O O . GLY A 1 131 ? 17.711 6.467 -20.608 1.00 54.09 131 GLY A O 1
ATOM 1052 N N . GLU A 1 132 ? 18.372 4.698 -21.863 1.00 51.06 132 GLU A N 1
ATOM 1053 C CA . GLU A 1 132 ? 19.364 4.064 -20.973 1.00 51.06 132 GLU A CA 1
ATOM 1054 C C . GLU A 1 132 ? 18.854 3.200 -19.800 1.00 51.06 132 GLU A C 1
ATOM 1056 O O . GLU A 1 132 ? 19.358 3.290 -18.687 1.00 51.06 132 GLU A O 1
ATOM 1061 N N . VAL A 1 133 ? 17.959 2.232 -20.048 1.00 47.25 133 VAL A N 1
ATOM 1062 C CA . VAL A 1 133 ? 17.962 0.969 -19.262 1.00 47.25 133 VAL A CA 1
ATOM 1063 C C . VAL A 1 133 ? 17.692 -0.260 -20.142 1.00 47.25 133 VAL A C 1
ATOM 1065 O O . VAL A 1 133 ? 16.965 -1.178 -19.774 1.00 47.25 133 VAL A O 1
ATOM 1068 N N . THR A 1 134 ? 18.274 -0.308 -21.337 1.00 44.47 134 THR A N 1
ATOM 1069 C CA . THR A 1 134 ? 18.233 -1.507 -22.185 1.00 44.47 134 THR A CA 1
ATOM 1070 C C . THR A 1 134 ? 19.652 -1.880 -22.573 1.00 44.47 134 THR A C 1
ATOM 1072 O O . THR A 1 134 ? 20.179 -1.383 -23.562 1.00 44.47 134 THR A O 1
ATOM 1075 N N . SER A 1 135 ? 20.298 -2.745 -21.785 1.00 45.00 135 SER A N 1
ATOM 1076 C CA . SER A 1 135 ? 21.489 -3.436 -22.279 1.00 45.00 135 SER A CA 1
ATOM 1077 C C . SER A 1 135 ? 21.025 -4.580 -23.171 1.00 45.00 135 SER A C 1
ATOM 1079 O O . SER A 1 135 ? 20.329 -5.475 -22.690 1.00 45.00 135 SER A O 1
ATOM 1081 N N . ASP A 1 136 ? 21.409 -4.489 -24.434 1.00 38.69 136 ASP A N 1
ATOM 1082 C CA . ASP A 1 136 ? 21.318 -5.444 -25.530 1.00 38.69 136 ASP A CA 1
ATOM 1083 C C . ASP A 1 136 ? 20.730 -6.832 -25.267 1.00 38.69 136 ASP A C 1
ATOM 1085 O O . ASP A 1 136 ? 21.116 -7.559 -24.348 1.00 38.69 136 ASP A O 1
ATOM 1089 N N . ARG A 1 137 ? 19.863 -7.204 -26.219 1.00 44.72 137 ARG A N 1
ATOM 1090 C CA . ARG A 1 137 ? 19.419 -8.551 -26.601 1.00 44.72 137 ARG A CA 1
ATOM 1091 C C . ARG A 1 137 ? 20.384 -9.642 -26.126 1.00 44.72 137 ARG A C 1
ATOM 1093 O O . ARG A 1 137 ? 21.252 -10.100 -26.864 1.00 44.72 137 ARG A O 1
ATOM 1100 N N . THR A 1 138 ? 20.199 -10.106 -24.898 1.00 41.31 138 THR A N 1
ATOM 1101 C CA . THR A 1 138 ? 20.811 -11.347 -24.432 1.00 41.31 138 THR A CA 1
ATOM 1102 C C . THR A 1 138 ? 19.790 -12.451 -24.662 1.00 41.31 138 THR A C 1
ATOM 1104 O O . THR A 1 138 ? 18.590 -12.248 -24.486 1.00 41.31 138 THR A O 1
ATOM 1107 N N . ARG A 1 139 ? 20.259 -13.599 -25.160 1.00 46.03 139 ARG A N 1
ATOM 1108 C CA . ARG A 1 139 ? 19.472 -14.797 -25.504 1.00 46.03 139 ARG A CA 1
ATOM 1109 C C . ARG A 1 139 ? 18.788 -15.410 -24.262 1.00 46.03 139 ARG A C 1
ATOM 1111 O O . ARG A 1 139 ? 19.154 -16.488 -23.813 1.00 46.03 139 ARG A O 1
ATOM 1118 N N . GLY A 1 140 ? 17.807 -14.709 -23.698 1.00 50.38 140 GLY A N 1
ATOM 1119 C CA . GLY A 1 140 ? 16.978 -15.149 -22.577 1.00 50.38 140 GLY A CA 1
ATOM 1120 C C . GLY A 1 140 ? 16.129 -14.007 -22.000 1.00 50.38 140 GLY A C 1
ATOM 1121 O O . GLY A 1 140 ? 16.685 -13.065 -21.454 1.00 50.38 140 GLY A O 1
ATOM 1122 N N . ASN A 1 141 ? 14.798 -14.137 -22.093 1.00 53.81 141 ASN A N 1
ATOM 1123 C CA . ASN A 1 141 ? 13.720 -13.259 -21.587 1.00 53.81 141 ASN A CA 1
ATOM 1124 C C . ASN A 1 141 ? 13.904 -11.742 -21.836 1.00 53.81 141 ASN A C 1
ATOM 1126 O O . ASN A 1 141 ? 14.714 -11.077 -21.199 1.00 53.81 141 ASN A O 1
ATOM 1130 N N . GLY A 1 142 ? 13.074 -11.170 -22.714 1.00 51.00 142 GLY A N 1
ATOM 1131 C CA . GLY A 1 142 ? 13.301 -9.884 -23.390 1.00 51.00 142 GLY A CA 1
ATOM 1132 C C . GLY A 1 142 ? 13.340 -8.587 -22.568 1.00 51.00 142 GLY A C 1
ATOM 1133 O O . GLY A 1 142 ? 13.471 -7.538 -23.186 1.00 51.00 142 GLY A O 1
ATOM 1134 N N . LEU A 1 143 ? 13.236 -8.602 -21.232 1.00 62.41 143 LEU A N 1
ATOM 1135 C CA . LEU A 1 143 ? 13.114 -7.376 -20.416 1.00 62.41 143 LEU A CA 1
ATOM 1136 C C . LEU A 1 143 ? 13.816 -7.448 -19.040 1.00 62.41 143 LEU A C 1
ATOM 1138 O O . LEU A 1 143 ? 13.375 -6.818 -18.078 1.00 62.41 143 LEU A O 1
ATOM 1142 N N . LYS A 1 144 ? 14.908 -8.214 -18.911 1.00 71.19 144 LYS A N 1
ATOM 1143 C CA . LYS A 1 144 ? 15.732 -8.210 -17.685 1.00 71.19 144 LYS A CA 1
ATOM 1144 C C . LYS A 1 144 ? 16.625 -6.968 -17.617 1.00 71.19 144 LYS A C 1
ATOM 1146 O O . LYS A 1 144 ? 17.314 -6.646 -18.581 1.00 71.19 144 LYS A O 1
ATOM 1151 N N . LEU A 1 145 ? 16.669 -6.317 -16.456 1.00 71.06 145 LEU A N 1
ATOM 1152 C CA . LEU A 1 145 ? 17.521 -5.151 -16.204 1.00 71.06 145 LEU A CA 1
ATOM 1153 C C . LEU A 1 145 ? 18.832 -5.581 -15.536 1.00 71.06 145 LEU A C 1
ATOM 1155 O O . LEU A 1 145 ? 18.838 -6.461 -14.670 1.00 71.06 145 LEU A O 1
ATOM 1159 N N . ARG A 1 146 ? 19.955 -4.963 -15.918 1.00 67.88 146 ARG A N 1
ATOM 1160 C CA . ARG A 1 146 ? 21.251 -5.209 -15.269 1.00 67.88 146 ARG A CA 1
ATOM 1161 C C . ARG A 1 146 ? 21.373 -4.359 -14.011 1.00 67.88 146 ARG A C 1
ATOM 1163 O O . ARG A 1 146 ? 21.277 -3.144 -14.088 1.00 67.88 146 ARG A O 1
ATOM 1170 N N . GLN A 1 147 ? 21.631 -5.007 -12.880 1.00 65.94 147 GLN A N 1
ATOM 1171 C CA . GLN A 1 147 ? 21.937 -4.323 -11.626 1.00 65.94 147 GLN A CA 1
ATOM 1172 C C . GLN A 1 147 ? 23.378 -3.796 -11.663 1.00 65.94 147 GLN A C 1
ATOM 1174 O O . GLN A 1 147 ? 24.303 -4.553 -11.985 1.00 65.94 147 GLN A O 1
ATOM 1179 N N . GLY A 1 148 ? 23.583 -2.515 -11.352 1.00 62.91 148 GLY A N 1
ATOM 1180 C CA . GLY A 1 148 ? 24.921 -1.936 -11.288 1.00 62.91 148 GLY A CA 1
ATOM 1181 C C . GLY A 1 148 ? 25.661 -2.416 -10.036 1.00 62.91 148 GLY A C 1
ATOM 1182 O O . GLY A 1 148 ? 25.094 -2.505 -8.949 1.00 62.91 148 GLY A O 1
ATOM 1183 N N . ARG A 1 149 ? 26.953 -2.741 -10.154 1.00 58.06 149 ARG A N 1
ATOM 1184 C CA . ARG A 1 149 ? 27.789 -3.046 -8.981 1.00 58.06 149 ARG A CA 1
ATOM 1185 C C . ARG A 1 149 ? 28.367 -1.743 -8.435 1.00 58.06 149 ARG A C 1
ATOM 1187 O O . ARG A 1 149 ? 29.290 -1.190 -9.029 1.00 58.06 149 ARG A O 1
ATOM 1194 N N . PHE A 1 150 ? 27.853 -1.255 -7.308 1.00 55.81 150 PHE A N 1
ATOM 1195 C CA . PHE A 1 150 ? 28.359 -0.036 -6.666 1.00 55.81 150 PHE A CA 1
ATOM 1196 C C . PHE A 1 150 ? 29.219 -0.363 -5.445 1.00 55.81 150 PHE A C 1
ATOM 1198 O O . PHE A 1 150 ? 28.902 -1.253 -4.666 1.00 55.81 150 PHE A O 1
ATOM 1205 N N . ARG A 1 151 ? 30.316 0.386 -5.269 1.00 53.44 151 ARG A N 1
ATOM 1206 C CA . ARG A 1 151 ? 31.240 0.255 -4.124 1.00 53.44 151 ARG A CA 1
ATOM 1207 C C . ARG A 1 151 ? 30.705 0.842 -2.809 1.00 53.44 151 ARG A C 1
ATOM 1209 O O . ARG A 1 151 ? 31.299 0.592 -1.768 1.00 53.44 151 ARG A O 1
ATOM 1216 N N . LEU A 1 152 ? 29.648 1.658 -2.852 1.00 55.94 152 LEU A N 1
ATOM 1217 C CA . LEU A 1 152 ? 29.073 2.335 -1.685 1.00 55.94 152 LEU A CA 1
ATOM 1218 C C . LEU A 1 152 ? 27.592 1.966 -1.536 1.00 55.94 152 LEU A C 1
ATOM 1220 O O . LEU A 1 152 ? 26.810 2.242 -2.449 1.00 55.94 152 LEU A O 1
ATOM 1224 N N . ASP A 1 153 ? 27.215 1.466 -0.353 1.00 55.19 153 ASP A N 1
ATOM 1225 C CA . ASP A 1 153 ? 25.846 1.086 0.063 1.00 55.19 153 ASP A CA 1
ATOM 1226 C C . ASP A 1 153 ? 24.802 2.199 -0.184 1.00 55.19 153 ASP A C 1
ATOM 1228 O O . ASP A 1 153 ? 23.607 1.951 -0.255 1.00 55.19 153 ASP A O 1
ATOM 1232 N N . ILE A 1 154 ? 25.235 3.457 -0.338 1.00 56.12 154 ILE A N 1
ATOM 1233 C CA . ILE A 1 154 ? 24.357 4.611 -0.584 1.00 56.12 154 ILE A CA 1
ATOM 1234 C C . ILE A 1 154 ? 23.614 4.466 -1.917 1.00 56.12 154 ILE A C 1
ATOM 1236 O O . ILE A 1 154 ? 22.462 4.884 -2.013 1.00 56.12 154 ILE A O 1
ATOM 1240 N N . ARG A 1 155 ? 24.259 3.889 -2.946 1.00 58.06 155 ARG A N 1
ATOM 1241 C CA . ARG A 1 155 ? 23.638 3.771 -4.272 1.00 58.06 155 ARG A CA 1
ATOM 1242 C C . ARG A 1 155 ? 22.726 2.561 -4.440 1.00 58.06 155 ARG A C 1
ATOM 1244 O O . ARG A 1 155 ? 21.812 2.609 -5.253 1.00 58.06 155 ARG A O 1
ATOM 1251 N N . GLU A 1 156 ? 22.939 1.529 -3.632 1.00 59.50 156 GLU A N 1
ATOM 1252 C CA . GLU A 1 156 ? 22.159 0.286 -3.636 1.00 59.50 156 GLU A CA 1
ATOM 1253 C C . GLU A 1 156 ? 20.665 0.526 -3.366 1.00 59.50 156 GLU A C 1
ATOM 1255 O O . GLU A 1 156 ? 19.796 -0.201 -3.842 1.00 59.50 156 GLU A O 1
ATOM 1260 N N . PHE A 1 157 ? 20.365 1.587 -2.625 1.00 63.66 157 PHE A N 1
ATOM 1261 C CA . PHE A 1 157 ? 19.028 1.904 -2.156 1.00 63.66 157 PHE A CA 1
ATOM 1262 C C . PHE A 1 157 ? 18.261 2.907 -3.037 1.00 63.66 157 PHE A C 1
ATOM 1264 O O . PHE A 1 157 ? 17.064 3.140 -2.818 1.00 63.66 157 PHE A O 1
ATOM 1271 N N . PHE A 1 158 ? 18.903 3.483 -4.062 1.00 66.94 158 PHE A N 1
ATOM 1272 C CA . PHE A 1 158 ? 18.183 4.323 -5.021 1.00 66.94 158 PHE A CA 1
ATOM 1273 C C . PHE A 1 158 ? 17.097 3.528 -5.729 1.00 66.94 158 PHE A C 1
ATOM 1275 O O . PHE A 1 158 ? 17.204 2.314 -5.917 1.00 66.94 158 PHE A O 1
ATOM 1282 N N . PHE A 1 159 ? 16.063 4.255 -6.150 1.00 68.94 159 PHE A N 1
ATOM 1283 C CA . PHE A 1 159 ? 14.960 3.721 -6.934 1.00 68.94 159 PHE A CA 1
ATOM 1284 C C . PHE A 1 159 ? 15.446 2.794 -8.055 1.00 68.94 159 PHE A C 1
ATOM 1286 O O . PHE A 1 159 ? 14.981 1.662 -8.136 1.00 68.94 159 PHE A O 1
ATOM 1293 N N . THR A 1 160 ? 16.429 3.242 -8.844 1.00 68.12 160 THR A N 1
ATOM 1294 C CA . THR A 1 160 ? 16.954 2.508 -10.001 1.00 68.12 160 THR A CA 1
ATOM 1295 C C . THR A 1 160 ? 17.570 1.167 -9.630 1.00 68.12 160 THR A C 1
ATOM 1297 O O . THR A 1 160 ? 17.404 0.224 -10.382 1.00 68.12 160 THR A O 1
ATOM 1300 N N . GLU A 1 161 ? 18.220 1.032 -8.474 1.00 73.12 161 GLU A N 1
ATOM 1301 C CA . GLU A 1 161 ? 18.894 -0.214 -8.088 1.00 73.12 161 GLU A CA 1
ATOM 1302 C C . GLU A 1 161 ? 17.986 -1.171 -7.320 1.00 73.12 161 GLU A C 1
ATOM 1304 O O . GLU A 1 161 ? 17.968 -2.375 -7.597 1.00 73.12 161 GLU A O 1
ATOM 1309 N N . ARG A 1 162 ? 17.175 -0.657 -6.388 1.00 79.94 162 ARG A N 1
ATOM 1310 C CA . ARG A 1 162 ? 16.308 -1.515 -5.570 1.00 79.94 162 ARG A CA 1
ATOM 1311 C C . ARG A 1 162 ? 15.191 -2.161 -6.390 1.00 79.94 162 ARG A C 1
ATOM 1313 O O . ARG A 1 162 ? 14.836 -3.311 -6.138 1.00 79.94 162 ARG A O 1
ATOM 1320 N N . VAL A 1 163 ? 14.657 -1.452 -7.390 1.00 82.88 163 VAL A N 1
ATOM 1321 C CA . VAL A 1 163 ? 13.536 -1.941 -8.206 1.00 82.88 163 VAL A CA 1
ATOM 1322 C C . VAL A 1 163 ? 13.960 -3.082 -9.138 1.00 82.88 163 VAL A C 1
ATOM 1324 O O . VAL A 1 163 ? 13.173 -3.999 -9.365 1.00 82.88 163 VAL A O 1
ATOM 1327 N N . ILE A 1 164 ? 15.215 -3.086 -9.616 1.00 82.12 164 ILE A N 1
ATOM 1328 C CA . ILE A 1 164 ? 15.739 -4.065 -10.587 1.00 82.12 164 ILE A CA 1
ATOM 1329 C C . ILE A 1 164 ? 15.616 -5.495 -10.064 1.00 82.12 164 ILE A C 1
ATOM 1331 O O . ILE A 1 164 ? 15.179 -6.392 -10.788 1.00 82.12 164 ILE A O 1
ATOM 1335 N N . LYS A 1 165 ? 15.957 -5.721 -8.790 1.00 83.12 165 LYS A N 1
ATOM 1336 C CA . LYS A 1 165 ? 15.864 -7.049 -8.166 1.00 83.12 165 LYS A CA 1
ATOM 1337 C C . LYS A 1 165 ? 14.434 -7.584 -8.181 1.00 83.12 165 LYS A C 1
ATOM 1339 O O . LYS A 1 165 ? 14.235 -8.773 -8.415 1.00 83.12 165 LYS A O 1
ATOM 1344 N N . HIS A 1 166 ? 13.453 -6.726 -7.913 1.00 86.25 166 HIS A N 1
ATOM 1345 C CA . HIS A 1 166 ? 12.047 -7.117 -7.900 1.00 86.25 166 HIS A CA 1
ATOM 1346 C C . HIS A 1 166 ? 11.495 -7.274 -9.314 1.00 86.25 166 HIS A C 1
ATOM 1348 O O . HIS A 1 166 ? 10.829 -8.265 -9.586 1.00 86.25 166 HIS A O 1
ATOM 1354 N N . TRP A 1 167 ? 11.851 -6.371 -10.229 1.00 87.88 167 TRP A N 1
ATOM 1355 C CA . TRP A 1 167 ? 11.485 -6.453 -11.640 1.00 87.88 167 TRP A CA 1
ATOM 1356 C C . TRP A 1 167 ? 11.952 -7.762 -12.284 1.00 87.88 167 TRP A C 1
ATOM 1358 O O . TRP A 1 167 ? 11.165 -8.470 -12.899 1.00 87.88 167 TRP A O 1
ATOM 1368 N N . ASN A 1 168 ? 13.210 -8.148 -12.060 1.00 85.81 168 ASN A N 1
ATOM 1369 C CA . ASN A 1 168 ? 13.783 -9.376 -12.618 1.00 85.81 168 ASN A CA 1
ATOM 1370 C C . ASN A 1 168 ? 13.173 -10.670 -12.050 1.00 85.81 168 ASN A C 1
ATOM 1372 O O . ASN A 1 168 ? 13.422 -11.743 -12.600 1.00 85.81 168 ASN A O 1
ATOM 1376 N N . ARG A 1 169 ? 12.422 -10.584 -10.946 1.00 87.25 169 ARG A N 1
ATOM 1377 C CA . ARG A 1 169 ? 11.676 -11.703 -10.350 1.00 87.25 169 ARG A CA 1
ATOM 1378 C C . ARG A 1 169 ? 10.240 -11.795 -10.863 1.00 87.25 169 ARG A C 1
ATOM 1380 O O . ARG A 1 169 ? 9.583 -12.789 -10.571 1.00 87.25 169 ARG A O 1
ATOM 1387 N N . LEU A 1 170 ? 9.746 -10.779 -11.571 1.00 88.06 170 LEU A N 1
ATOM 1388 C CA . LEU A 1 170 ? 8.387 -10.799 -12.092 1.00 88.06 170 LEU A CA 1
ATOM 1389 C C . LEU A 1 170 ? 8.251 -11.837 -13.219 1.00 88.06 170 LEU A C 1
ATOM 1391 O O . LEU A 1 170 ? 9.177 -11.991 -14.025 1.00 88.06 170 LEU A O 1
ATOM 1395 N N . PRO A 1 171 ? 7.094 -12.517 -13.312 1.00 88.50 171 PRO A N 1
ATOM 1396 C CA . PRO A 1 171 ? 6.783 -13.370 -14.448 1.00 88.50 171 PRO A CA 1
ATOM 1397 C C . PRO A 1 171 ? 6.805 -12.579 -15.756 1.00 88.50 171 PRO A C 1
ATOM 1399 O O . PRO A 1 171 ? 6.495 -11.381 -15.796 1.00 88.50 171 PRO A O 1
ATOM 1402 N N . ARG A 1 172 ? 7.153 -13.264 -16.845 1.00 85.38 172 ARG A N 1
ATOM 1403 C CA . ARG A 1 172 ? 7.280 -12.651 -18.171 1.00 85.38 172 ARG A CA 1
ATOM 1404 C C . ARG A 1 172 ? 5.965 -12.012 -18.610 1.00 85.38 172 ARG A C 1
ATOM 1406 O O . ARG A 1 172 ? 5.969 -10.928 -19.177 1.00 85.38 172 ARG A O 1
ATOM 1413 N N . GLU A 1 173 ? 4.854 -12.653 -18.283 1.00 88.00 173 GLU A N 1
ATOM 1414 C CA . GLU A 1 173 ? 3.495 -12.239 -18.610 1.00 88.00 173 GLU A CA 1
ATOM 1415 C C . GLU A 1 173 ? 3.149 -10.901 -17.950 1.00 88.00 173 GLU A C 1
ATOM 1417 O O . GLU A 1 173 ? 2.453 -10.073 -18.536 1.00 88.00 173 GLU A O 1
ATOM 1422 N N . VAL A 1 174 ? 3.653 -10.655 -16.737 1.00 89.25 174 VAL A N 1
ATOM 1423 C CA . VAL A 1 174 ? 3.476 -9.368 -16.059 1.00 89.25 174 VAL A CA 1
ATOM 1424 C C . VAL A 1 174 ? 4.315 -8.311 -16.760 1.00 89.25 174 VAL A C 1
ATOM 1426 O O . VAL A 1 174 ? 3.793 -7.275 -17.159 1.00 89.25 174 VAL A O 1
ATOM 1429 N N . VAL A 1 175 ? 5.597 -8.597 -16.976 1.00 87.00 175 VAL A N 1
ATOM 1430 C CA . VAL A 1 175 ? 6.570 -7.655 -17.545 1.00 87.00 175 VAL A CA 1
ATOM 1431 C C . VAL A 1 175 ? 6.229 -7.249 -18.988 1.00 87.00 175 VAL A C 1
ATOM 1433 O O . VAL A 1 175 ? 6.364 -6.082 -19.356 1.00 87.00 175 VAL A O 1
ATOM 1436 N N . GLU A 1 176 ? 5.729 -8.182 -19.797 1.00 86.38 176 GLU A N 1
ATOM 1437 C CA . GLU A 1 176 ? 5.337 -7.968 -21.198 1.00 86.38 176 GLU A CA 1
ATOM 1438 C C . GLU A 1 176 ? 3.887 -7.478 -21.359 1.00 86.38 176 GLU A C 1
ATOM 1440 O O . GLU A 1 176 ? 3.334 -7.519 -22.458 1.00 86.38 176 GLU A O 1
ATOM 1445 N N . SER A 1 177 ? 3.256 -6.983 -20.289 1.00 89.81 177 SER A N 1
ATOM 1446 C CA . SER A 1 177 ? 1.893 -6.446 -20.362 1.00 89.81 177 SER A CA 1
ATOM 1447 C C . SER A 1 177 ? 1.758 -5.357 -21.446 1.00 89.81 177 SER A C 1
ATOM 1449 O O . SER A 1 177 ? 2.652 -4.516 -21.595 1.00 89.81 177 SER A O 1
ATOM 1451 N N . PRO A 1 178 ? 0.646 -5.349 -22.210 1.00 88.88 178 PRO A N 1
ATOM 1452 C CA . PRO A 1 178 ? 0.455 -4.429 -23.333 1.00 88.88 178 PRO A CA 1
ATOM 1453 C C . PRO A 1 178 ? 0.089 -3.007 -22.890 1.00 88.88 178 PRO A C 1
ATOM 1455 O O . PRO A 1 178 ? 0.382 -2.046 -23.595 1.00 88.88 178 PRO A O 1
ATOM 1458 N N . SER A 1 179 ? -0.532 -2.856 -21.718 1.00 90.00 179 SER A N 1
ATOM 1459 C CA . SER A 1 179 ? -0.946 -1.568 -21.162 1.00 90.00 179 SER A CA 1
ATOM 1460 C C . SER A 1 179 ? -0.608 -1.473 -19.676 1.00 90.00 179 SER A C 1
ATOM 1462 O O . SER A 1 179 ? -0.447 -2.481 -18.984 1.00 90.00 179 SER A O 1
ATOM 1464 N N . LEU A 1 180 ? -0.524 -0.238 -19.171 1.00 90.75 180 LEU A N 1
ATOM 1465 C CA . LEU A 1 180 ? -0.278 0.021 -17.752 1.00 90.75 180 LEU A CA 1
ATOM 1466 C C . LEU A 1 180 ? -1.386 -0.556 -16.855 1.00 90.75 180 LEU A C 1
ATOM 1468 O O . LEU A 1 180 ? -1.126 -0.950 -15.722 1.00 90.75 180 LEU A O 1
ATOM 1472 N N . GLU A 1 181 ? -2.624 -0.585 -17.337 1.00 91.81 181 GLU A N 1
ATOM 1473 C CA . GLU A 1 181 ? -3.759 -1.114 -16.582 1.00 91.81 181 GLU A CA 1
ATOM 1474 C C . GLU A 1 181 ? -3.662 -2.632 -16.407 1.00 91.81 181 GLU A C 1
ATOM 1476 O O . GLU A 1 181 ? -3.742 -3.124 -15.281 1.00 91.81 181 GLU A O 1
ATOM 1481 N N . VAL A 1 182 ? -3.355 -3.355 -17.490 1.00 93.19 182 VAL A N 1
ATOM 1482 C CA . VAL A 1 182 ? -3.113 -4.806 -17.442 1.00 93.19 182 VAL A CA 1
ATOM 1483 C C . VAL A 1 182 ? -1.903 -5.121 -16.561 1.00 93.19 182 VAL A C 1
ATOM 1485 O O . VAL A 1 182 ? -1.959 -6.042 -15.747 1.00 93.19 182 VAL A O 1
ATOM 1488 N N . PHE A 1 183 ? -0.840 -4.314 -16.657 1.00 92.38 183 PHE A N 1
ATOM 1489 C CA . PHE A 1 183 ? 0.329 -4.438 -15.787 1.00 92.38 183 PHE A CA 1
ATOM 1490 C C . PHE A 1 183 ? -0.041 -4.293 -14.307 1.00 92.38 183 PHE A C 1
ATOM 1492 O O . PHE A 1 183 ? 0.350 -5.129 -13.498 1.00 92.38 183 PHE A O 1
ATOM 1499 N N . LYS A 1 184 ? -0.815 -3.260 -13.941 1.00 93.56 184 LYS A N 1
ATOM 1500 C CA . LYS A 1 184 ? -1.251 -3.019 -12.555 1.00 93.56 184 LYS A CA 1
ATOM 1501 C C . LYS A 1 184 ? -2.061 -4.191 -12.000 1.00 93.56 184 LYS A C 1
ATOM 1503 O O . LYS A 1 184 ? -1.788 -4.601 -10.877 1.00 93.56 184 LYS A O 1
ATOM 1508 N N . GLY A 1 185 ? -3.009 -4.721 -12.776 1.00 93.44 185 GLY A N 1
ATOM 1509 C CA . GLY A 1 185 ? -3.830 -5.866 -12.370 1.00 93.44 185 GLY A CA 1
ATOM 1510 C C . GLY A 1 185 ? -2.989 -7.116 -12.105 1.00 93.44 185 GLY A C 1
ATOM 1511 O O . GLY A 1 185 ? -3.014 -7.651 -11.000 1.00 93.44 185 GLY A O 1
ATOM 1512 N N . ARG A 1 186 ? -2.154 -7.508 -13.076 1.00 93.50 186 ARG A N 1
ATOM 1513 C CA . ARG A 1 186 ? -1.252 -8.668 -12.949 1.00 93.50 186 ARG A CA 1
ATOM 1514 C C . ARG A 1 186 ? -0.222 -8.499 -11.832 1.00 93.50 186 ARG A C 1
ATOM 1516 O O . ARG A 1 186 ? 0.122 -9.450 -11.139 1.00 93.50 186 ARG A O 1
ATOM 1523 N N . LEU A 1 187 ? 0.282 -7.280 -11.638 1.00 93.06 187 LEU A N 1
ATOM 1524 C CA . LEU A 1 187 ? 1.204 -6.974 -10.549 1.00 93.06 187 LEU A CA 1
ATOM 1525 C C . LEU A 1 187 ? 0.531 -7.144 -9.181 1.00 93.06 187 LEU A C 1
ATOM 1527 O O . LEU A 1 187 ? 1.156 -7.663 -8.260 1.00 93.06 187 LEU A O 1
ATOM 1531 N N . ASP A 1 188 ? -0.729 -6.728 -9.042 1.00 92.88 188 ASP A N 1
ATOM 1532 C CA . ASP A 1 188 ? -1.476 -6.883 -7.793 1.00 92.88 188 ASP A CA 1
ATOM 1533 C C . ASP A 1 188 ? -1.729 -8.355 -7.439 1.00 92.88 188 ASP A C 1
ATOM 1535 O O . ASP A 1 188 ? -1.755 -8.685 -6.257 1.00 92.88 188 ASP A O 1
ATOM 1539 N N . GLU A 1 189 ? -1.857 -9.244 -8.424 1.00 91.81 189 GLU A N 1
ATOM 1540 C CA . GLU A 1 189 ? -1.920 -10.696 -8.203 1.00 91.81 189 GLU A CA 1
ATOM 1541 C C . GLU A 1 189 ? -0.587 -11.223 -7.658 1.00 91.81 189 GLU A C 1
ATOM 1543 O O . GLU A 1 189 ? -0.546 -11.783 -6.565 1.00 91.81 189 GLU A O 1
ATOM 1548 N N . VAL A 1 190 ? 0.530 -10.927 -8.333 1.00 90.75 190 VAL A N 1
ATOM 1549 C CA . VAL A 1 190 ? 1.867 -11.373 -7.896 1.00 90.75 190 VAL A CA 1
ATOM 1550 C C . VAL A 1 190 ? 2.225 -10.850 -6.500 1.00 90.75 190 VAL A C 1
ATOM 1552 O O . VAL A 1 190 ? 2.817 -11.563 -5.690 1.00 90.75 190 VAL A O 1
ATOM 1555 N N . LEU A 1 191 ? 1.861 -9.606 -6.178 1.00 89.12 191 LEU A N 1
ATOM 1556 C CA . LEU A 1 191 ? 2.151 -9.014 -4.868 1.00 89.12 191 LEU A CA 1
ATOM 1557 C C . LEU A 1 191 ? 1.311 -9.605 -3.722 1.00 89.12 191 LEU A C 1
ATOM 1559 O O . LEU A 1 191 ? 1.701 -9.462 -2.555 1.00 89.12 191 LEU A O 1
ATOM 1563 N N . ARG A 1 192 ? 0.178 -10.264 -4.009 1.00 85.62 192 ARG A N 1
ATOM 1564 C CA . ARG A 1 192 ? -0.563 -11.028 -2.988 1.00 85.62 192 ARG A CA 1
ATOM 1565 C C . ARG A 1 192 ? 0.234 -12.252 -2.551 1.00 85.62 192 ARG A C 1
ATOM 1567 O O . ARG A 1 192 ? 0.337 -12.469 -1.346 1.00 85.62 192 ARG A O 1
ATOM 1574 N N . ASP A 1 193 ? 0.855 -12.941 -3.503 1.00 81.62 193 ASP A N 1
ATOM 1575 C CA . ASP A 1 193 ? 1.575 -14.202 -3.279 1.00 81.62 193 ASP A CA 1
ATOM 1576 C C . ASP A 1 193 ? 2.988 -14.008 -2.712 1.00 81.62 193 ASP A C 1
ATOM 1578 O O . ASP A 1 193 ? 3.538 -14.894 -2.059 1.00 81.62 193 ASP A O 1
ATOM 1582 N N . MET A 1 194 ? 3.594 -12.837 -2.925 1.00 70.88 194 MET A N 1
ATOM 1583 C CA . MET A 1 194 ? 4.873 -12.484 -2.304 1.00 70.88 194 MET A CA 1
ATOM 1584 C C . MET A 1 194 ? 4.683 -12.234 -0.801 1.00 70.88 194 MET A C 1
ATOM 1586 O O . MET A 1 194 ? 4.113 -11.212 -0.429 1.00 70.88 194 MET A O 1
ATOM 1590 N N . VAL A 1 195 ? 5.141 -13.149 0.057 1.00 51.06 195 VAL A N 1
ATOM 1591 C CA . VAL A 1 195 ? 5.140 -13.008 1.531 1.00 51.06 195 VAL A CA 1
ATOM 1592 C C . VAL A 1 195 ? 6.233 -12.050 1.991 1.00 51.06 195 VAL A C 1
ATOM 1594 O O . VAL A 1 195 ? 7.412 -12.289 1.641 1.00 51.06 195 VAL A O 1
#

pLDDT: mean 77.77, std 18.89, range [29.7, 95.5]

Radius of gyration: 19.91 Å; chains: 1; bounding box: 60×41×48 Å

Secondary structure (DSSP, 8-state):
------------PPP--HHHHHHHHHHHHHHHHHHHHHHH-----HHHHHHHIIIIIHHHHHTTHHHH---SHHHHHHHHHHHHHHHHTSTT-TTS-HHHHHHHHTPPPHHHHHHHHHHHHHHHHHHTT-SS------SS-TTPPPPP--SSHHHHTSHHHHHHHHHTTS-HHHHT-SSHHHHHHHHHHHHHH--

Foldseek 3Di:
DDDDDDDDDPPDDDDDDPLNVLLVVLLVQLVVQLVVCLVPPPDQALVPLVVSCVPRRVCSLQPPCLPRPDPDPVSLVSSQVSVQSSLCSHPPCVPPDSVVSCVVSVHDGSVLVSLLVLLLVVLCCVVVDPPPQDDDDDPDQRDQGDADDDPDPVVCPHSVNVNNVVLNPDDSCLSPDPDSVSNSVSSSVVSVVPD

Sequence (195 aa):
MAMERTEPGRRRRRRGGRSDRVLTLAGEKANGILACIKNSVASRSREVIVPLHSALVRPHLEYCVQCWAPHYKRDIEGLERVQRRATELVKGLEQKSYEERLRELGLFSLEKRRLRGDLIALYNCLKGGCGEVTSDRTRGNGLKLRQGRFRLDIREFFFTERVIKHWNRLPREVVESPSLEVFKGRLDEVLRDMV

Organism: Mycteria americana (NCBI:txid33587)